Protein AF-A0A4R1MSB1-F1 (afdb_monomer)

Secondary structure (DSSP, 8-state):
--PPP-----S-SSHHHHHHHHHHHHHHHHHHHHHHHHHHHHHHHHHTTSSPPPPPEEEE-SSS--HHHHTTSSEEEE-TTSS--TTTT-SSSSEEEEEEESSEE-TTSTTGGGS-GGG--EEETTTTEEEP-TT-SSHHHHIIIIIIHHHHHHT--EEEEE-TTGGGGT--SHHHHHHHHHHHHHHHHHHHHH-TT-EEEEES-TTTHHHHGGG-SEEEEE-SSEEEEGGGTEEEEPPHHHHHHHHHHHHHHHHTS---EEEE--PPPPPS--PPPP-------------PPP----S--B--PPPS--------

Solvent-accessible surface area (backbone atoms only — not comparable to full-atom values): 18810 Å² total; per-residue (Å²): 134,86,86,86,82,82,89,83,92,88,88,72,75,76,69,60,67,61,52,55,63,56,48,59,61,49,55,59,52,52,53,53,52,52,50,54,52,51,54,53,52,52,54,55,57,52,58,67,70,70,56,79,77,62,79,41,43,36,44,45,62,49,58,68,74,60,60,78,75,54,50,80,28,50,30,32,37,28,42,69,87,24,79,69,60,55,61,88,52,68,51,89,60,27,39,54,20,32,52,43,59,71,20,37,47,46,79,85,45,93,58,44,90,75,54,64,71,87,40,45,84,40,70,41,77,63,72,65,23,31,30,39,49,39,65,48,83,58,49,34,57,48,46,37,61,66,53,48,44,55,42,46,68,61,48,40,51,30,36,37,39,30,45,56,59,46,49,63,81,73,33,86,46,71,72,48,39,53,44,33,45,56,19,52,52,48,32,55,51,42,41,39,72,78,37,71,83,47,38,29,33,31,36,54,33,72,88,47,35,90,81,46,51,92,63,47,61,29,39,32,39,82,41,58,58,24,24,69,41,60,80,74,73,40,73,41,74,44,55,67,69,59,33,55,50,51,50,53,51,50,47,45,38,42,73,74,69,65,37,45,75,42,67,49,50,41,66,81,77,84,74,95,74,75,75,78,76,81,82,80,74,88,86,83,88,88,86,82,84,88,82,86,80,79,87,79,72,82,72,48,57,48,64,84,44,81,71,93,66,92,69,92,76,81,89,130

Mean predicted aligned error: 14.07 Å

Nearest PDB structures (foldseek):
  5tcb-assembly1_A  TM=8.932E-01  e=1.715E-20  Pseudomonas aeruginosa PAO1
  5tsy-assembly1_A  TM=8.923E-01  e=2.791E-19  Pseudomonas aeruginosa PAO1
  6ojb-assembly1_A  TM=8.030E-01  e=4.578E-09  Aspergillus fumigatus Af293
  7p44-assembly1_A  TM=6.682E-01  e=3.211E-04  Nakaseomyces glabratus CBS 138
  2bhz-assembly1_A  TM=6.272E-01  e=2.246E-02  Deinococcus radiodurans R1 = ATCC 13939 = DSM 20539

Sequence (316 aa):
MKEEPALSEHDHDHNRRFTLRALLRRVSRFARMAALGALASVAHAQSAADAPAGPSVALYYGANPPVEELAAFDVVVVDPDAHFDPRAHAKAQPAWFAYVSVGEVNPHRAYYSAMPSAWLPGVNEAWASHVIDQTAAEWPAFFVDKVISPLWKKGYRGFFLDTLDSYHLIAKTDAARAAQEAGLVRVIRAIKKRYPKAKLIFNRGFEVLPQIHDLAYMVAFESLYRGWDAGKQRYTEVPQADRDWLLMQAATIRDQYKLPVLSIDYCPPPTTRAQPPPRRGSRKPASSPTSPTADSRPSAWARPGPAMSGRDTRIE

Foldseek 3Di:
DDDDDDDDDDDDDPVVPVVVVVVVVVVVVVVVVVVVVVVVVVVVVVVVVPPPADWFEAEEADQEDPCVVQQVTCEYEYALNHPDQVVVVVDNPNQYAYEDELQKAACPDPCNVVDDPVQFPAADVLQNITGGQLLDPCSLVCCCVVPVPVVVVSPHQEYEYPPLPVQVVPQPDPVSVVSNLVSVLSNLVSNCVVRVRRAYEYADNLVNCVPCLVSHQAYEYEAQAWHAPSNVRDIDGDDPVNNVVVVVSCCCCCPPSVHHYAHDHDDDDPDPPDDPPDDPDDDDDDDDDDDDDPPCDDRYDDDPDPRPDDDDDDDD

pLDDT: mean 78.44, std 27.34, range [20.12, 98.94]

Structure (mmCIF, N/CA/C/O backbone):
data_AF-A0A4R1MSB1-F1
#
_entry.id   AF-A0A4R1MSB1-F1
#
loop_
_atom_site.group_PDB
_atom_site.id
_atom_site.type_symbol
_atom_site.label_atom_id
_atom_site.label_alt_id
_atom_site.label_comp_id
_atom_site.label_asym_id
_atom_site.label_entity_id
_atom_site.label_seq_id
_atom_site.pdbx_PDB_ins_code
_atom_site.Cartn_x
_atom_site.Cartn_y
_atom_site.Cartn_z
_atom_site.occupancy
_atom_site.B_iso_or_equiv
_atom_site.auth_seq_id
_atom_site.auth_comp_id
_atom_site.auth_asym_id
_atom_site.auth_atom_id
_atom_site.pdbx_PDB_model_num
ATOM 1 N N . MET A 1 1 ? 38.542 91.001 10.054 1.00 37.19 1 MET A N 1
ATOM 2 C CA . MET A 1 1 ? 38.323 91.696 8.766 1.00 37.19 1 MET A CA 1
ATOM 3 C C . MET A 1 1 ? 37.269 90.901 8.011 1.00 37.19 1 MET A C 1
ATOM 5 O O . MET A 1 1 ? 37.572 89.767 7.695 1.00 37.19 1 MET A O 1
ATOM 9 N N . LYS A 1 2 ? 36.067 91.470 7.820 1.00 40.16 2 LYS A N 1
ATOM 10 C CA . LYS A 1 2 ? 34.897 90.920 7.093 1.00 40.16 2 LYS A CA 1
ATOM 11 C C . LYS A 1 2 ? 34.532 89.436 7.321 1.00 40.16 2 LYS A C 1
ATOM 13 O O . LYS A 1 2 ? 35.081 88.556 6.674 1.00 40.16 2 LYS A O 1
ATOM 18 N N . GLU A 1 3 ? 33.488 89.213 8.115 1.00 36.72 3 GLU A N 1
ATOM 19 C CA . GLU A 1 3 ? 32.493 88.169 7.824 1.00 36.72 3 GLU A CA 1
ATOM 20 C C . GLU A 1 3 ? 31.282 88.851 7.161 1.00 36.72 3 GLU A C 1
ATOM 22 O O . GLU A 1 3 ? 30.969 89.997 7.499 1.00 36.72 3 GLU A O 1
ATOM 27 N N . GLU A 1 4 ? 30.642 88.190 6.192 1.00 37.91 4 GLU A N 1
ATOM 28 C CA . GLU A 1 4 ? 29.433 88.681 5.505 1.00 37.91 4 GLU A CA 1
ATOM 29 C C . GLU A 1 4 ? 28.149 88.049 6.085 1.00 37.91 4 GLU A C 1
ATOM 31 O O . GLU A 1 4 ? 28.219 86.963 6.667 1.00 37.91 4 GLU A O 1
ATOM 36 N N . PRO A 1 5 ? 26.980 88.716 5.985 1.00 48.31 5 PRO A N 1
ATOM 37 C CA . PRO A 1 5 ? 25.847 88.424 6.859 1.00 48.31 5 PRO A CA 1
ATOM 38 C C . PRO A 1 5 ? 24.707 87.599 6.233 1.00 48.31 5 PRO A C 1
ATOM 40 O O . PRO A 1 5 ? 24.493 87.589 5.027 1.00 48.31 5 PRO A O 1
ATOM 43 N N . ALA A 1 6 ? 23.924 87.010 7.143 1.00 37.66 6 ALA A N 1
ATOM 44 C CA . ALA A 1 6 ? 22.462 86.855 7.159 1.00 37.66 6 ALA A CA 1
ATOM 45 C C . ALA A 1 6 ? 21.670 86.494 5.875 1.00 37.66 6 ALA A C 1
ATOM 47 O O . ALA A 1 6 ? 21.571 87.242 4.907 1.00 37.66 6 ALA A O 1
ATOM 48 N N . LEU A 1 7 ? 20.925 85.390 6.003 1.00 38.72 7 LEU A N 1
ATOM 49 C CA . LEU A 1 7 ? 19.778 84.995 5.177 1.00 38.72 7 LEU A CA 1
ATOM 50 C C . LEU A 1 7 ? 18.635 86.032 5.214 1.00 38.72 7 LEU A C 1
ATOM 52 O O . LEU A 1 7 ? 18.420 86.674 6.243 1.00 38.72 7 LEU A O 1
ATOM 56 N N . SER A 1 8 ? 17.811 86.079 4.160 1.00 36.59 8 SER A N 1
ATOM 57 C CA . SER A 1 8 ? 16.448 86.627 4.227 1.00 36.59 8 SER A CA 1
ATOM 58 C C . SER A 1 8 ? 15.396 85.543 3.955 1.00 36.59 8 SER A C 1
ATOM 60 O O . SER A 1 8 ? 15.407 84.857 2.933 1.00 36.59 8 SER A O 1
ATOM 62 N N . GLU A 1 9 ? 14.477 85.364 4.904 1.00 45.88 9 GLU A N 1
ATOM 63 C CA . GLU A 1 9 ? 13.330 84.460 4.783 1.00 45.88 9 GLU A CA 1
ATOM 64 C C . GLU A 1 9 ? 12.205 85.130 3.984 1.00 45.88 9 GLU A C 1
ATOM 66 O O . GLU A 1 9 ? 11.679 86.134 4.459 1.00 45.88 9 GLU A O 1
ATOM 71 N N . HIS A 1 10 ? 11.755 84.570 2.849 1.00 45.69 10 HIS A N 1
ATOM 72 C CA . HIS A 1 10 ? 10.424 84.895 2.293 1.00 45.69 10 HIS A CA 1
ATOM 73 C C . HIS A 1 10 ? 9.847 83.870 1.284 1.00 45.69 10 HIS A C 1
ATOM 75 O O . HIS A 1 10 ? 9.337 84.251 0.236 1.00 45.69 10 HIS A O 1
ATOM 81 N N . ASP A 1 11 ? 9.862 82.563 1.598 1.00 47.84 11 ASP A N 1
ATOM 82 C CA . ASP A 1 11 ? 9.056 81.570 0.844 1.00 47.84 11 ASP A CA 1
ATOM 83 C C . ASP A 1 11 ? 8.694 80.298 1.650 1.00 47.84 11 ASP A C 1
ATOM 85 O O . ASP A 1 11 ? 9.135 79.190 1.337 1.00 47.84 11 ASP A O 1
ATOM 89 N N . HIS A 1 12 ? 7.944 80.429 2.756 1.00 45.22 12 HIS A N 1
ATOM 90 C CA . HIS A 1 12 ? 7.660 79.282 3.648 1.00 45.22 12 HIS A CA 1
ATOM 91 C C . HIS A 1 12 ? 6.193 79.003 4.020 1.00 45.22 12 HIS A C 1
ATOM 93 O O . HIS A 1 12 ? 5.907 77.888 4.467 1.00 45.22 12 HIS A O 1
ATOM 99 N N . ASP A 1 13 ? 5.240 79.921 3.804 1.00 50.84 13 ASP A N 1
ATOM 100 C CA . ASP A 1 13 ? 3.855 79.708 4.282 1.00 50.84 13 ASP A CA 1
ATOM 101 C C . ASP A 1 13 ? 2.881 79.144 3.221 1.00 50.84 13 ASP A C 1
ATOM 103 O O . ASP A 1 13 ? 1.932 78.430 3.555 1.00 50.84 13 ASP A O 1
ATOM 107 N N . HIS A 1 14 ? 3.132 79.351 1.921 1.00 44.28 14 HIS A N 1
ATOM 108 C CA . HIS A 1 14 ? 2.243 78.822 0.871 1.00 44.28 14 HIS A CA 1
ATOM 109 C C . HIS A 1 14 ? 2.405 77.303 0.645 1.00 44.28 14 HIS A C 1
ATOM 111 O O . HIS A 1 14 ? 1.430 76.589 0.391 1.00 44.28 14 HIS A O 1
ATOM 117 N N . ASN A 1 15 ? 3.623 76.774 0.807 1.00 42.62 15 ASN A N 1
ATOM 118 C CA . ASN A 1 15 ? 3.961 75.386 0.458 1.00 42.62 15 ASN A CA 1
ATOM 119 C C . ASN A 1 15 ? 3.476 74.341 1.500 1.00 42.62 15 ASN A C 1
ATOM 121 O O . ASN A 1 15 ? 3.312 73.152 1.207 1.00 42.62 15 ASN A O 1
ATOM 125 N N . ARG A 1 16 ? 3.164 74.772 2.733 1.00 46.25 16 ARG A N 1
ATOM 126 C CA . ARG A 1 16 ? 2.710 73.886 3.828 1.00 46.25 16 ARG A CA 1
ATOM 127 C C . ARG A 1 16 ? 1.247 73.435 3.717 1.00 46.25 16 ARG A C 1
ATOM 129 O O . ARG A 1 16 ? 0.890 72.380 4.236 1.00 46.25 16 ARG A O 1
ATOM 136 N N . ARG A 1 17 ? 0.377 74.198 3.041 1.00 46.81 17 ARG A N 1
ATOM 137 C CA . ARG A 1 17 ? -1.074 73.899 2.993 1.00 46.81 17 ARG A CA 1
ATOM 138 C C . ARG A 1 17 ? -1.463 72.905 1.891 1.00 46.81 17 ARG A C 1
ATOM 140 O O . ARG A 1 17 ? -2.407 72.134 2.073 1.00 46.81 17 ARG A O 1
ATOM 147 N N . PHE A 1 18 ? -0.725 72.869 0.780 1.00 41.59 18 PHE A N 1
ATOM 148 C CA . PHE A 1 18 ? -0.954 71.904 -0.307 1.00 41.59 18 PHE A CA 1
ATOM 149 C C . PHE A 1 18 ? -0.450 70.490 0.027 1.00 41.59 18 PHE A C 1
ATOM 151 O O . PHE A 1 18 ? -1.088 69.496 -0.331 1.00 41.59 18 PHE A O 1
ATOM 158 N N . THR A 1 19 ? 0.655 70.389 0.766 1.00 54.56 19 THR A N 1
ATOM 159 C CA . THR A 1 19 ? 1.328 69.121 1.085 1.00 54.56 19 THR A CA 1
ATOM 160 C C . THR A 1 19 ? 0.512 68.218 2.024 1.00 54.56 19 THR A C 1
ATOM 162 O O . THR A 1 19 ? 0.388 67.022 1.748 1.00 54.56 19 THR A O 1
ATOM 165 N N . LEU A 1 20 ? -0.156 68.757 3.058 1.00 46.66 20 LEU A N 1
ATOM 166 C CA . LEU A 1 20 ? -0.979 67.940 3.973 1.00 46.66 20 LEU A CA 1
ATOM 167 C C . LEU A 1 20 ? -2.177 67.250 3.289 1.00 46.66 20 LEU A C 1
ATOM 169 O O . LEU A 1 20 ? -2.451 66.076 3.553 1.00 46.66 20 LEU A O 1
ATOM 173 N N . ARG A 1 21 ? -2.900 67.943 2.394 1.00 47.53 21 ARG A N 1
ATOM 174 C CA . ARG A 1 21 ? -4.099 67.380 1.732 1.00 47.53 21 ARG A CA 1
ATOM 175 C C . ARG A 1 21 ? -3.757 66.259 0.743 1.00 47.53 21 ARG A C 1
ATOM 177 O O . ARG A 1 21 ? -4.545 65.322 0.593 1.00 47.53 21 ARG A O 1
ATOM 184 N N . ALA A 1 22 ? -2.590 66.322 0.101 1.00 48.34 22 ALA A N 1
ATOM 185 C CA . ALA A 1 22 ? -2.088 65.251 -0.761 1.00 48.34 22 ALA A CA 1
ATOM 186 C C . ALA A 1 22 ? -1.634 64.022 0.051 1.00 48.34 22 ALA A C 1
ATOM 188 O O . ALA A 1 22 ? -1.928 62.887 -0.333 1.00 48.34 22 ALA A O 1
ATOM 189 N N . LEU A 1 23 ? -0.986 64.244 1.201 1.00 47.50 23 LEU A N 1
ATOM 190 C CA . LEU A 1 23 ? -0.503 63.184 2.089 1.00 47.50 23 LEU A CA 1
ATOM 191 C C . LEU A 1 23 ? -1.666 62.362 2.681 1.00 47.50 23 LEU A C 1
ATOM 193 O O . LEU A 1 23 ? -1.693 61.137 2.548 1.00 47.50 23 LEU A O 1
ATOM 197 N N . LEU A 1 24 ? -2.692 63.031 3.220 1.00 46.41 24 LEU A N 1
ATOM 198 C CA . LEU A 1 24 ? -3.882 62.388 3.805 1.00 46.41 24 LEU A CA 1
ATOM 199 C C . LEU A 1 24 ? -4.671 61.523 2.798 1.00 46.41 24 LEU A C 1
ATOM 201 O O . LEU A 1 24 ? -5.220 60.477 3.160 1.00 46.41 24 LEU A O 1
ATOM 205 N N . ARG A 1 25 ? -4.692 61.904 1.512 1.00 46.59 25 ARG A N 1
ATOM 206 C CA . ARG A 1 25 ? -5.3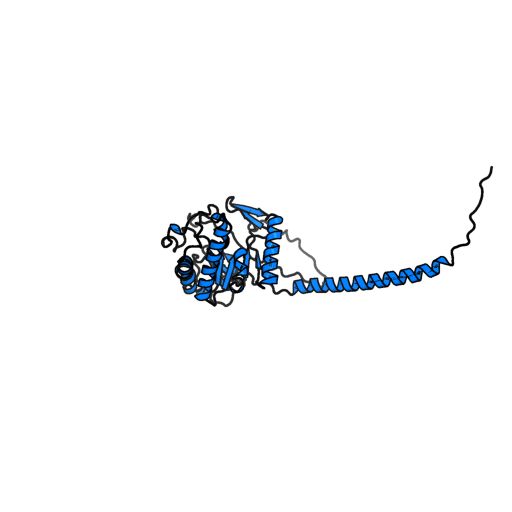24 61.119 0.430 1.00 46.59 25 ARG A CA 1
ATOM 207 C C . ARG A 1 25 ? -4.504 59.905 -0.034 1.00 46.59 25 ARG A C 1
ATOM 209 O O . ARG A 1 25 ? -5.075 59.006 -0.650 1.00 46.59 25 ARG A O 1
ATOM 216 N N . ARG A 1 26 ? -3.196 59.847 0.251 1.00 45.56 26 ARG A N 1
ATOM 217 C CA . ARG A 1 26 ? -2.355 58.663 -0.018 1.00 45.56 26 ARG A CA 1
ATOM 218 C C . ARG A 1 26 ? -2.406 57.655 1.134 1.00 45.56 26 ARG A C 1
ATOM 220 O O . ARG A 1 26 ? -2.622 56.473 0.876 1.00 45.56 26 ARG A O 1
ATOM 227 N N . VAL A 1 27 ? -2.332 58.120 2.385 1.00 50.12 27 VAL A N 1
ATOM 228 C CA . VAL A 1 27 ? -2.437 57.265 3.589 1.00 50.12 27 VAL A CA 1
ATOM 229 C C . VAL A 1 27 ? -3.762 56.485 3.616 1.00 50.12 27 VAL A C 1
ATOM 231 O O . VAL A 1 27 ? -3.777 55.282 3.864 1.00 50.12 27 VAL A O 1
ATOM 234 N N . SER A 1 28 ? -4.875 57.133 3.256 1.00 45.81 28 SER A N 1
ATOM 235 C CA . SER A 1 28 ? -6.212 56.512 3.232 1.00 45.81 28 SER A CA 1
ATOM 236 C C . SER A 1 28 ? -6.414 55.437 2.149 1.00 45.81 28 SER A C 1
ATOM 238 O O . SER A 1 28 ? -7.272 54.568 2.314 1.00 45.81 28 SER A O 1
ATOM 240 N N . ARG A 1 29 ? -5.626 55.438 1.062 1.00 43.69 29 ARG A N 1
ATOM 241 C CA . ARG A 1 29 ? -5.665 54.373 0.038 1.00 43.69 29 ARG A CA 1
ATOM 242 C C . ARG A 1 29 ? -4.838 53.154 0.454 1.00 43.69 29 ARG A C 1
ATOM 244 O O . ARG A 1 29 ? -5.325 52.034 0.322 1.00 43.69 29 ARG A O 1
ATOM 251 N N . PHE A 1 30 ? -3.657 53.369 1.037 1.00 46.31 30 PHE A N 1
ATOM 252 C CA . PHE A 1 30 ? -2.848 52.282 1.603 1.00 46.31 30 PHE A CA 1
ATOM 253 C C . PHE A 1 30 ? -3.549 51.587 2.778 1.00 46.31 30 PHE A C 1
ATOM 255 O O . PHE A 1 30 ? -3.575 50.361 2.816 1.00 46.31 30 PHE A O 1
ATOM 262 N N . ALA A 1 31 ? -4.208 52.336 3.670 1.00 45.72 31 ALA A N 1
ATOM 263 C CA . ALA A 1 31 ? -4.974 51.756 4.776 1.00 45.72 31 ALA A CA 1
ATOM 264 C C . ALA A 1 31 ? -6.110 50.824 4.303 1.00 45.72 31 ALA A C 1
ATOM 266 O O . ALA A 1 31 ? -6.330 49.771 4.898 1.00 45.72 31 ALA A O 1
ATOM 267 N N . ARG A 1 32 ? -6.805 51.159 3.201 1.00 43.25 32 ARG A N 1
ATOM 268 C CA . ARG A 1 32 ? -7.851 50.291 2.627 1.00 43.25 32 ARG A CA 1
ATOM 269 C C . ARG A 1 32 ? -7.288 49.047 1.930 1.00 43.25 32 ARG A C 1
ATOM 271 O O . ARG A 1 32 ? -7.871 47.980 2.085 1.00 43.25 32 ARG A O 1
ATOM 278 N N . MET A 1 33 ? -6.157 49.145 1.225 1.00 46.56 33 MET A N 1
ATOM 279 C CA . MET A 1 33 ? -5.492 47.963 0.648 1.00 46.56 33 MET A CA 1
ATOM 280 C C . MET A 1 33 ? -4.928 47.027 1.727 1.00 46.56 33 MET A C 1
ATOM 282 O O . MET A 1 33 ? -5.115 45.817 1.633 1.00 46.56 33 MET A O 1
ATOM 286 N N . ALA A 1 34 ? -4.314 47.574 2.781 1.00 48.53 34 ALA A N 1
ATOM 287 C CA . ALA A 1 34 ? -3.821 46.789 3.911 1.00 48.53 34 ALA A CA 1
ATOM 288 C C . ALA A 1 34 ? -4.961 46.080 4.666 1.00 48.53 34 ALA A C 1
ATOM 290 O O . ALA A 1 34 ? -4.813 44.917 5.030 1.00 48.53 34 ALA A O 1
ATOM 291 N N . ALA A 1 35 ? -6.116 46.733 4.841 1.00 46.50 35 ALA A N 1
ATOM 292 C CA . ALA A 1 35 ? -7.289 46.117 5.464 1.00 46.50 35 ALA A CA 1
ATOM 293 C C . ALA A 1 35 ? -7.869 44.954 4.632 1.00 46.50 35 ALA A C 1
ATOM 295 O O . ALA A 1 35 ? -8.180 43.907 5.194 1.00 46.50 35 ALA A O 1
ATOM 296 N N . LEU A 1 36 ? -7.968 45.096 3.303 1.00 47.00 36 LEU A N 1
ATOM 297 C CA . LEU A 1 36 ? -8.400 44.001 2.420 1.00 47.00 36 LEU A CA 1
ATOM 298 C C . LEU A 1 36 ? -7.392 42.840 2.389 1.00 47.00 36 LEU A C 1
ATOM 300 O O . LEU A 1 36 ? -7.806 41.684 2.434 1.00 47.00 36 LEU A O 1
ATOM 304 N N . GLY A 1 37 ? -6.087 43.130 2.380 1.00 44.09 37 GLY A N 1
ATOM 305 C CA . GLY A 1 37 ? -5.041 42.106 2.476 1.00 44.09 37 GLY A CA 1
ATOM 306 C C . GLY A 1 37 ? -5.060 41.360 3.815 1.00 44.09 37 GLY A C 1
ATOM 307 O O . GLY A 1 37 ? -5.009 40.135 3.835 1.00 44.09 37 GLY A O 1
ATOM 308 N N . ALA A 1 38 ? -5.212 42.075 4.934 1.00 48.84 38 ALA A N 1
ATOM 309 C CA . ALA A 1 38 ? -5.302 41.469 6.262 1.00 48.84 38 ALA A CA 1
ATOM 310 C C . ALA A 1 38 ? -6.544 40.572 6.410 1.00 48.84 38 ALA A C 1
ATOM 312 O O . ALA A 1 38 ? -6.433 39.459 6.919 1.00 48.84 38 ALA A O 1
ATOM 313 N N . LEU A 1 39 ? -7.707 41.011 5.916 1.00 46.16 39 LEU A N 1
ATOM 314 C CA . LEU A 1 39 ? -8.933 40.205 5.933 1.00 46.16 39 LEU A CA 1
ATOM 315 C C . LEU A 1 39 ? -8.815 38.949 5.051 1.00 46.16 39 LEU A C 1
ATOM 317 O O . LEU A 1 39 ? -9.256 37.877 5.463 1.00 46.16 39 LEU A O 1
ATOM 321 N N . ALA A 1 40 ? -8.164 39.045 3.887 1.00 48.34 40 ALA A N 1
ATOM 322 C CA . ALA A 1 40 ? -7.889 37.886 3.039 1.00 48.34 40 ALA A CA 1
ATOM 323 C C . ALA A 1 40 ? -6.931 36.880 3.709 1.00 48.34 40 ALA A C 1
ATOM 325 O O . ALA A 1 40 ? -7.175 35.674 3.643 1.00 48.34 40 ALA A O 1
ATOM 326 N N . SER A 1 41 ? -5.882 37.354 4.391 1.00 49.09 41 SER A N 1
ATOM 327 C CA . SER A 1 41 ? -4.928 36.494 5.108 1.00 49.09 41 SER A CA 1
ATOM 328 C C . SER A 1 41 ? -5.553 35.774 6.306 1.00 49.09 41 SER A C 1
ATOM 330 O O . SER A 1 41 ? -5.278 34.594 6.515 1.00 49.09 41 SER A O 1
ATOM 332 N N . VAL A 1 42 ? -6.423 36.443 7.072 1.00 49.38 42 VAL A N 1
ATOM 333 C CA . VAL A 1 42 ? -7.127 35.816 8.208 1.00 49.38 42 VAL A CA 1
ATOM 334 C C . VAL A 1 42 ? -8.117 34.749 7.721 1.00 49.38 42 VAL A C 1
ATOM 336 O O . VAL A 1 42 ? -8.149 33.655 8.281 1.00 49.38 42 VAL A O 1
ATOM 339 N N . ALA A 1 43 ? -8.836 35.001 6.620 1.00 45.06 43 ALA A N 1
ATOM 340 C CA . ALA A 1 43 ? -9.742 34.017 6.020 1.00 45.06 43 ALA A CA 1
ATOM 341 C C . ALA A 1 43 ? -9.017 32.745 5.523 1.00 45.06 43 ALA A C 1
ATOM 343 O O . ALA A 1 43 ? -9.517 31.637 5.717 1.00 45.06 43 ALA A O 1
ATOM 344 N N . HIS A 1 44 ? -7.820 32.877 4.937 1.00 40.94 44 HIS A N 1
ATOM 345 C CA . HIS A 1 44 ? -7.011 31.715 4.539 1.00 40.94 44 HIS A CA 1
ATOM 346 C C . HIS A 1 44 ? -6.448 30.953 5.749 1.00 40.94 44 HIS A C 1
ATOM 348 O O . HIS A 1 44 ? -6.413 29.724 5.729 1.00 40.94 44 HIS A O 1
ATOM 354 N N . ALA A 1 45 ? -6.050 31.657 6.815 1.00 44.75 45 ALA A N 1
ATOM 355 C CA . ALA A 1 45 ? -5.535 31.032 8.032 1.00 44.75 45 ALA A CA 1
ATOM 356 C C . ALA A 1 45 ? -6.606 30.225 8.791 1.00 44.75 45 ALA A C 1
ATOM 358 O O . ALA A 1 45 ? -6.304 29.148 9.298 1.00 44.75 45 ALA A O 1
ATOM 359 N N . GLN A 1 46 ? -7.856 30.701 8.839 1.00 36.94 46 GLN A N 1
ATOM 360 C CA . GLN A 1 46 ? -8.961 29.955 9.458 1.00 36.94 46 GLN A CA 1
ATOM 361 C C . GLN A 1 46 ? -9.412 28.752 8.615 1.00 36.94 46 GLN A C 1
ATOM 363 O O . GLN A 1 46 ? -9.632 27.681 9.173 1.00 36.94 46 GLN A O 1
ATOM 368 N N . SER A 1 47 ? -9.433 28.865 7.282 1.00 40.12 47 SER A N 1
ATOM 369 C CA . SER A 1 47 ? -9.778 27.740 6.392 1.00 40.12 47 SER A CA 1
ATOM 370 C C . SER A 1 47 ? -8.821 26.537 6.515 1.00 40.12 47 SER A C 1
ATOM 372 O O . SER A 1 47 ? -9.219 25.395 6.303 1.00 40.12 47 SER A O 1
ATOM 374 N N . ALA A 1 48 ? -7.563 26.766 6.911 1.00 47.44 48 ALA A N 1
ATOM 375 C CA . ALA A 1 48 ? -6.592 25.695 7.151 1.00 47.44 48 ALA A CA 1
ATOM 376 C C . ALA A 1 48 ? -6.828 24.917 8.465 1.00 47.44 48 ALA A C 1
ATOM 378 O O . ALA A 1 48 ? -6.347 23.792 8.590 1.00 47.44 48 ALA A O 1
ATOM 379 N N . ALA A 1 49 ? -7.552 25.495 9.432 1.00 46.06 49 ALA A N 1
ATOM 380 C CA . ALA A 1 49 ? -7.847 24.868 10.723 1.00 46.06 49 ALA A CA 1
ATOM 381 C C . ALA A 1 49 ? -9.127 24.007 10.707 1.00 46.06 49 ALA A C 1
ATOM 383 O O . ALA A 1 49 ? -9.241 23.086 11.511 1.00 46.06 49 ALA A O 1
ATOM 384 N N . ASP A 1 50 ? -10.053 24.281 9.780 1.00 46.09 50 ASP A N 1
ATOM 385 C CA . ASP A 1 50 ? -11.333 23.566 9.625 1.00 46.09 50 ASP A CA 1
ATOM 386 C C . ASP A 1 50 ? -11.277 22.396 8.620 1.00 46.09 50 ASP A C 1
ATOM 388 O O . ASP A 1 50 ? -12.286 21.730 8.372 1.00 46.09 50 ASP A O 1
ATOM 392 N N . ALA A 1 51 ? -10.109 22.103 8.037 1.00 51.97 51 ALA A N 1
ATOM 393 C CA . ALA A 1 51 ? -9.923 20.881 7.260 1.00 51.97 51 ALA A CA 1
ATOM 394 C C . ALA A 1 51 ? -10.113 19.661 8.186 1.00 51.97 51 ALA A C 1
ATOM 396 O O . ALA A 1 51 ? -9.369 19.540 9.163 1.00 51.97 51 ALA A O 1
ATOM 397 N N . PRO A 1 52 ? -11.064 18.740 7.915 1.00 53.66 52 PRO A N 1
ATOM 398 C CA . PRO A 1 52 ? -11.278 17.586 8.778 1.00 53.66 52 PRO A CA 1
ATOM 399 C C . PRO A 1 52 ? -9.991 16.774 8.895 1.00 53.66 52 PRO A C 1
ATOM 401 O O . PRO A 1 52 ? -9.473 16.279 7.890 1.00 53.66 52 PRO A O 1
ATOM 404 N N . ALA A 1 53 ? -9.475 16.637 10.118 1.00 71.31 53 ALA A N 1
ATOM 405 C CA . ALA A 1 53 ? -8.332 15.777 10.373 1.00 71.31 53 ALA A CA 1
ATOM 406 C C . ALA A 1 53 ? -8.660 14.358 9.882 1.00 71.31 53 ALA A C 1
ATOM 408 O O . ALA A 1 53 ? -9.727 13.814 10.184 1.00 71.31 53 ALA A O 1
ATOM 409 N N . GLY A 1 54 ? -7.754 13.777 9.092 1.00 82.00 54 GLY A N 1
ATOM 410 C CA . GLY A 1 54 ? -7.882 12.396 8.634 1.00 82.00 54 GLY A CA 1
ATOM 411 C C . GLY A 1 54 ? -7.921 11.411 9.812 1.00 82.00 54 GLY A C 1
ATOM 412 O O . GLY A 1 54 ? -7.565 11.780 10.934 1.00 82.00 54 GLY A O 1
ATOM 413 N N . PRO A 1 55 ? -8.335 10.152 9.577 1.00 92.38 55 PRO A N 1
ATOM 414 C CA . PRO A 1 55 ? -8.352 9.140 10.629 1.00 92.38 55 PRO A CA 1
ATOM 415 C C . PRO A 1 55 ? -6.961 8.996 11.255 1.00 92.38 55 PRO A C 1
ATOM 417 O O . PRO A 1 55 ? -5.955 8.975 10.547 1.00 92.38 55 PRO A O 1
ATOM 420 N N . SER A 1 56 ? -6.905 8.857 12.576 1.00 95.00 56 SER A N 1
ATOM 421 C CA . SER A 1 56 ? -5.673 8.504 13.277 1.00 95.00 56 SER A CA 1
ATOM 422 C C . SER A 1 56 ? -5.305 7.044 12.988 1.00 95.00 56 SER A C 1
ATOM 424 O O . SER A 1 56 ? -6.161 6.156 13.016 1.00 95.00 56 SER A O 1
ATOM 426 N N . VAL A 1 57 ? -4.032 6.783 12.678 1.00 97.06 57 VAL A N 1
ATOM 427 C CA . VAL A 1 57 ? -3.567 5.469 12.203 1.00 97.06 57 VAL A CA 1
ATOM 428 C C . VAL A 1 57 ? -2.379 4.992 13.028 1.00 97.06 57 VAL A C 1
ATOM 430 O O . VAL A 1 57 ? -1.466 5.774 13.267 1.00 97.06 57 VAL A O 1
ATOM 433 N N . ALA A 1 58 ? -2.355 3.719 13.419 1.00 97.19 58 ALA A N 1
ATOM 434 C CA . ALA A 1 58 ? -1.175 3.058 13.983 1.00 97.19 58 ALA A CA 1
ATOM 435 C C . ALA A 1 58 ? -0.733 1.864 13.125 1.00 97.19 58 ALA A C 1
ATOM 437 O O . ALA A 1 58 ? -1.566 1.187 12.518 1.00 97.19 58 ALA A O 1
ATOM 438 N N . LEU A 1 59 ? 0.576 1.600 13.089 1.00 98.06 59 LEU A N 1
ATOM 439 C CA . LEU A 1 59 ? 1.175 0.462 12.389 1.00 98.06 59 LEU A CA 1
ATOM 440 C C . LEU A 1 59 ? 1.900 -0.424 13.410 1.00 98.06 59 LEU A C 1
ATOM 442 O O . LEU A 1 59 ? 2.793 0.042 14.121 1.00 98.06 59 LEU A O 1
ATOM 446 N N . TYR A 1 60 ? 1.534 -1.706 13.483 1.00 96.81 60 TYR A N 1
ATOM 447 C CA . TYR A 1 60 ? 2.147 -2.666 14.402 1.00 96.81 60 TYR A CA 1
ATOM 448 C C . TYR A 1 60 ? 2.407 -4.014 13.717 1.00 96.81 60 TYR A C 1
ATOM 450 O O . TYR A 1 60 ? 1.506 -4.831 13.547 1.00 96.81 60 TYR A O 1
ATOM 458 N N . TYR A 1 61 ? 3.667 -4.276 13.363 1.00 95.88 61 TYR A N 1
ATOM 459 C CA . TYR A 1 61 ? 4.087 -5.514 12.683 1.00 95.88 61 TYR A CA 1
ATOM 460 C C . TYR A 1 61 ? 4.788 -6.520 13.618 1.00 95.88 61 TYR A C 1
ATOM 462 O O . TYR A 1 61 ? 5.495 -7.415 13.166 1.00 95.88 61 TYR A O 1
ATOM 470 N N . GLY A 1 62 ? 4.616 -6.376 14.936 1.00 94.38 62 GLY A N 1
ATOM 471 C CA . GLY A 1 62 ? 5.066 -7.369 15.916 1.00 94.38 62 GLY A CA 1
ATOM 472 C C . GLY A 1 62 ? 4.089 -8.544 16.052 1.00 94.38 62 GLY A C 1
ATOM 473 O O . GLY A 1 62 ? 2.912 -8.433 15.715 1.00 94.38 62 GLY A O 1
ATOM 474 N N . ALA A 1 63 ? 4.557 -9.660 16.616 1.00 94.94 63 ALA A N 1
ATOM 475 C CA . ALA A 1 63 ? 3.757 -10.881 16.749 1.00 94.94 63 ALA A CA 1
ATOM 476 C C . ALA A 1 63 ? 2.549 -10.761 17.704 1.00 94.94 63 ALA A C 1
ATOM 478 O O . ALA A 1 63 ? 1.582 -11.498 17.536 1.00 94.94 63 ALA A O 1
ATOM 479 N N . ASN A 1 64 ? 2.582 -9.845 18.683 1.00 95.81 64 ASN A N 1
ATOM 480 C CA . ASN A 1 64 ? 1.559 -9.705 19.730 1.00 95.81 64 ASN A CA 1
ATOM 481 C C . ASN A 1 64 ? 1.048 -8.249 19.827 1.00 95.81 64 ASN A C 1
ATOM 483 O O . ASN A 1 64 ? 1.589 -7.476 20.619 1.00 95.81 64 ASN A O 1
ATOM 487 N N . PRO A 1 65 ? 0.044 -7.840 19.026 1.00 95.62 65 PRO A N 1
ATOM 488 C CA . PRO A 1 65 ? -0.488 -6.475 19.048 1.00 95.62 65 PRO A CA 1
ATOM 489 C C . PRO A 1 65 ? -1.062 -6.080 20.425 1.00 95.62 65 PRO A C 1
ATOM 491 O O . PRO A 1 65 ? -1.974 -6.757 20.905 1.00 95.62 65 PRO A O 1
ATOM 494 N N . PRO A 1 66 ? -0.593 -4.986 21.064 1.00 95.19 66 PRO A N 1
ATOM 495 C CA . PRO A 1 66 ? -1.131 -4.510 22.339 1.00 95.19 66 PRO A CA 1
ATOM 496 C C . PRO A 1 66 ? -2.494 -3.838 22.123 1.00 95.19 66 PRO A C 1
ATOM 498 O O . PRO A 1 66 ? -2.599 -2.630 21.920 1.00 95.19 66 PRO A O 1
ATOM 501 N N . VAL A 1 67 ? -3.555 -4.647 22.120 1.00 93.75 67 VAL A N 1
ATOM 502 C CA . VAL A 1 67 ? -4.908 -4.240 21.701 1.00 93.75 67 VAL A CA 1
ATOM 503 C C . VAL A 1 67 ? -5.442 -3.025 22.464 1.00 93.75 67 VAL A C 1
ATOM 505 O O . VAL A 1 67 ? -6.074 -2.167 21.855 1.00 93.75 67 VAL A O 1
ATOM 508 N N . GLU A 1 68 ? -5.194 -2.934 23.772 1.00 91.81 68 GLU A N 1
ATOM 509 C CA . GLU A 1 68 ? -5.684 -1.826 24.605 1.00 91.81 68 GLU A CA 1
ATOM 510 C C . GLU A 1 68 ? -4.998 -0.494 24.271 1.00 91.81 68 GLU A C 1
ATOM 512 O O . GLU A 1 68 ? -5.672 0.527 24.162 1.00 91.81 68 GLU A O 1
ATOM 517 N N . GLU A 1 69 ? -3.683 -0.504 24.023 1.00 93.06 69 GLU A N 1
ATOM 518 C CA . GLU A 1 69 ? -2.925 0.678 23.584 1.00 93.06 69 GLU A CA 1
ATOM 519 C C . GLU A 1 69 ? -3.345 1.114 22.171 1.00 93.06 69 GLU A C 1
ATOM 521 O O . GLU A 1 69 ? -3.528 2.299 21.889 1.00 93.06 69 GLU A O 1
ATOM 526 N N . LEU A 1 70 ? -3.544 0.139 21.279 1.00 94.62 70 LEU A N 1
ATOM 527 C CA . LEU A 1 70 ? -3.946 0.360 19.889 1.00 94.62 70 LEU A CA 1
ATOM 528 C C . LEU A 1 70 ? -5.414 0.803 19.749 1.00 94.62 70 LEU A C 1
ATOM 530 O O . LEU A 1 70 ? -5.795 1.330 18.705 1.00 94.62 70 LEU A O 1
ATOM 534 N N . ALA A 1 71 ? -6.235 0.657 20.794 1.00 91.94 71 ALA A N 1
ATOM 535 C CA . ALA A 1 71 ? -7.639 1.066 20.778 1.00 91.94 71 ALA A CA 1
ATOM 536 C C . ALA A 1 71 ? -7.860 2.592 20.754 1.00 91.94 71 ALA A C 1
ATOM 538 O O . ALA A 1 71 ? -8.991 3.035 20.567 1.00 91.94 71 ALA A O 1
ATOM 539 N N . ALA A 1 72 ? -6.802 3.392 20.927 1.00 92.19 72 ALA A N 1
ATOM 540 C CA . ALA A 1 72 ? -6.849 4.854 20.869 1.00 92.19 72 ALA A CA 1
ATOM 541 C C . ALA A 1 72 ? -6.872 5.440 19.438 1.00 92.19 72 ALA A C 1
ATOM 543 O O . ALA A 1 72 ? -7.023 6.654 19.291 1.00 92.19 72 ALA A O 1
ATOM 544 N N . PHE A 1 73 ? -6.705 4.608 18.402 1.00 95.44 73 PHE A N 1
ATOM 545 C CA . PHE A 1 73 ? -6.632 5.023 16.996 1.00 95.44 73 PHE A CA 1
ATOM 546 C C . PHE A 1 73 ? -7.928 4.702 16.227 1.00 95.44 73 PHE A C 1
ATOM 548 O O . PHE A 1 73 ? -8.680 3.799 16.589 1.00 95.44 73 PHE A O 1
ATOM 555 N N . ASP A 1 74 ? -8.184 5.400 15.119 1.00 95.69 74 ASP A N 1
ATOM 556 C CA . A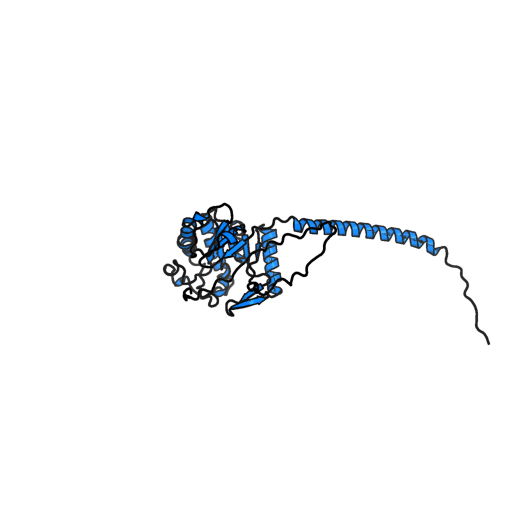SP A 1 74 ? -9.319 5.104 14.231 1.00 95.69 74 ASP A CA 1
ATOM 557 C C . ASP A 1 74 ? -9.053 3.876 13.351 1.00 95.69 74 ASP A C 1
ATOM 559 O O . ASP A 1 74 ? -9.969 3.112 13.030 1.00 95.69 74 ASP A O 1
ATOM 563 N N . VAL A 1 75 ? -7.794 3.687 12.950 1.00 96.94 75 VAL A N 1
ATOM 564 C CA . VAL A 1 75 ? -7.319 2.601 12.089 1.00 96.94 75 VAL A CA 1
ATOM 565 C C . VAL A 1 75 ? -6.049 1.998 12.676 1.00 96.94 75 VAL A C 1
ATOM 567 O O . VAL A 1 75 ? -5.137 2.716 13.080 1.00 96.94 75 VAL A O 1
ATOM 570 N N . VAL A 1 76 ? -5.950 0.671 12.666 1.00 97.94 76 VAL A N 1
ATOM 571 C CA . VAL A 1 76 ? -4.723 -0.030 13.059 1.00 97.94 76 VAL A CA 1
ATOM 572 C C . VAL A 1 76 ? -4.364 -1.054 11.994 1.00 97.94 76 VAL A C 1
ATOM 574 O O . VAL A 1 76 ? -5.160 -1.945 11.694 1.00 97.94 76 VAL A O 1
ATOM 577 N N . VAL A 1 77 ? -3.166 -0.927 11.426 1.00 98.56 77 VAL A N 1
ATOM 578 C CA . VAL A 1 77 ? -2.595 -1.890 10.480 1.00 98.56 77 VAL A CA 1
ATOM 579 C C . VAL A 1 77 ? -1.729 -2.880 11.252 1.00 98.56 77 VAL A C 1
ATOM 581 O O . VAL A 1 77 ? -0.804 -2.473 11.957 1.00 98.56 77 VAL A O 1
ATOM 584 N N . VAL A 1 78 ? -2.012 -4.173 11.106 1.00 98.38 78 VAL A N 1
ATOM 585 C CA . VAL A 1 78 ? -1.225 -5.258 11.710 1.00 98.38 78 VAL A CA 1
ATOM 586 C C . VAL A 1 78 ? -0.671 -6.208 10.655 1.00 98.38 78 VAL A C 1
ATOM 588 O O . VAL A 1 78 ? -1.241 -6.339 9.567 1.00 98.38 78 VAL A O 1
ATOM 591 N N . ASP A 1 79 ? 0.415 -6.908 10.983 1.00 97.44 79 ASP A N 1
ATOM 592 C CA . ASP A 1 79 ? 0.839 -8.045 10.167 1.00 97.44 79 ASP A CA 1
ATOM 593 C C . ASP A 1 79 ? -0.222 -9.166 10.262 1.00 97.44 79 ASP A C 1
ATOM 595 O O . ASP A 1 79 ? -0.635 -9.529 11.370 1.00 97.44 79 ASP A O 1
ATOM 599 N N . PRO A 1 80 ? -0.711 -9.717 9.136 1.00 96.31 80 PRO A N 1
ATOM 600 C CA . PRO A 1 80 ? -1.735 -10.758 9.143 1.00 96.31 80 PRO A CA 1
ATOM 601 C C . PRO A 1 80 ? -1.333 -12.049 9.871 1.00 96.31 80 PRO A C 1
ATOM 603 O O . PRO A 1 80 ? -2.234 -12.752 10.351 1.00 96.31 80 PRO A O 1
ATOM 606 N N . ASP A 1 81 ? -0.032 -12.342 9.957 1.00 95.75 81 ASP A N 1
ATOM 607 C CA . ASP A 1 81 ? 0.534 -13.552 10.562 1.00 95.75 81 ASP A CA 1
ATOM 608 C C . ASP A 1 81 ? 0.769 -13.402 12.083 1.00 95.75 81 ASP A C 1
ATOM 610 O O . ASP A 1 81 ? 1.119 -14.369 12.758 1.00 95.75 81 ASP A O 1
ATOM 614 N N . ALA A 1 82 ? 0.498 -12.219 12.653 1.00 96.12 82 ALA A N 1
ATOM 615 C CA . ALA A 1 82 ? 0.498 -11.996 14.098 1.00 96.12 82 ALA A CA 1
ATOM 616 C C . ALA A 1 82 ? -0.548 -12.860 14.839 1.00 96.12 82 ALA A C 1
ATOM 618 O O . ALA A 1 82 ? -1.585 -13.258 14.283 1.00 96.12 82 ALA A O 1
ATOM 619 N N . HIS A 1 83 ? -0.311 -13.083 16.137 1.00 95.25 83 HIS A N 1
ATOM 620 C CA . HIS A 1 83 ? -1.177 -13.806 17.077 1.00 95.25 83 HIS A CA 1
ATOM 621 C C . HIS A 1 83 ? -2.410 -12.974 17.474 1.00 95.25 83 HIS A C 1
ATOM 623 O O . HIS A 1 83 ? -2.656 -12.669 18.638 1.00 95.25 83 HIS A O 1
ATOM 629 N N . PHE A 1 84 ? -3.184 -12.576 16.468 1.00 94.88 84 PHE A N 1
ATOM 630 C CA . PHE A 1 84 ? -4.298 -11.647 16.576 1.00 94.88 84 PHE A CA 1
ATOM 631 C C . PHE A 1 84 ? -5.486 -12.110 15.722 1.00 94.88 84 PHE A C 1
ATOM 633 O O . PHE A 1 84 ? -5.316 -12.491 14.557 1.00 94.88 84 PHE A O 1
ATOM 640 N N . ASP A 1 85 ? -6.693 -12.047 16.291 1.00 93.88 85 ASP A N 1
ATOM 641 C CA . ASP A 1 85 ? -7.958 -12.269 15.585 1.00 93.88 85 ASP A CA 1
ATOM 642 C C . ASP A 1 85 ? -8.798 -10.975 15.568 1.00 93.88 85 ASP A C 1
ATOM 644 O O . ASP A 1 85 ? -9.347 -10.590 16.604 1.00 93.88 85 ASP A O 1
ATOM 648 N N . PRO A 1 86 ? -8.979 -10.312 14.407 1.00 93.31 86 PRO A N 1
ATOM 649 C CA . PRO A 1 86 ? -9.814 -9.115 14.315 1.00 93.31 86 PRO A CA 1
ATOM 650 C C . PRO A 1 86 ? -11.289 -9.367 14.678 1.00 93.31 86 PRO A C 1
ATOM 652 O O . PRO A 1 86 ? -11.997 -8.414 15.000 1.00 93.31 86 PRO A O 1
ATOM 655 N N . ARG A 1 87 ? -11.784 -10.617 14.654 1.00 92.44 87 ARG A N 1
ATOM 656 C CA . ARG A 1 87 ? -13.167 -10.945 15.054 1.00 92.44 87 ARG A CA 1
ATOM 657 C C . ARG A 1 87 ? -13.379 -10.848 16.562 1.00 92.44 87 ARG A C 1
ATOM 659 O O . ARG A 1 87 ? -14.447 -10.410 16.981 1.00 92.44 87 ARG A O 1
ATOM 666 N N . ALA A 1 88 ? -12.370 -11.192 17.364 1.00 90.75 88 ALA A N 1
ATOM 667 C CA . ALA A 1 88 ? -12.401 -11.006 18.817 1.00 90.75 88 ALA A CA 1
ATOM 668 C C . ALA A 1 88 ? -12.477 -9.516 19.212 1.00 90.75 88 ALA A C 1
ATOM 670 O O . ALA A 1 88 ? -12.918 -9.175 20.309 1.00 90.75 88 ALA A O 1
ATOM 671 N N . HIS A 1 89 ? -12.111 -8.620 18.289 1.00 86.94 89 HIS A N 1
ATOM 672 C CA . HIS A 1 89 ? -12.062 -7.173 18.485 1.00 86.94 89 HIS A CA 1
ATOM 673 C C . HIS A 1 89 ? -12.949 -6.411 17.488 1.00 86.94 89 HIS A C 1
ATOM 675 O O . HIS A 1 89 ? -12.631 -5.287 17.104 1.00 86.94 89 HIS A O 1
ATOM 681 N N . ALA A 1 90 ? -14.092 -6.998 17.107 1.00 76.94 90 ALA A N 1
ATOM 682 C CA . ALA A 1 90 ? -15.048 -6.480 16.118 1.00 76.94 90 ALA A CA 1
ATOM 683 C C . ALA A 1 90 ? -15.841 -5.214 16.542 1.00 76.94 90 ALA A C 1
ATOM 685 O O . ALA A 1 90 ? -16.965 -4.995 16.085 1.00 76.94 90 ALA A O 1
ATOM 686 N N . LYS A 1 91 ? -15.276 -4.371 17.416 1.00 77.19 91 LYS A N 1
ATOM 687 C CA . LYS A 1 91 ? -15.793 -3.024 17.700 1.00 77.19 91 LYS A CA 1
ATOM 688 C C . LYS A 1 91 ? -15.693 -2.153 16.439 1.00 77.19 91 LYS A C 1
ATOM 690 O O . LYS A 1 91 ? -14.902 -2.424 15.541 1.00 77.19 91 LYS A O 1
ATOM 695 N N . ALA A 1 92 ? -16.479 -1.076 16.384 1.00 71.19 92 ALA A N 1
ATOM 696 C CA . ALA A 1 92 ? -16.432 -0.126 15.268 1.00 71.19 92 ALA A CA 1
ATOM 697 C C . ALA A 1 92 ? -15.088 0.627 15.163 1.00 71.19 92 ALA A C 1
ATOM 699 O O . ALA A 1 92 ? -14.716 1.052 14.071 1.00 71.19 92 ALA A O 1
ATOM 700 N N . GLN A 1 93 ? -14.377 0.773 16.286 1.00 84.31 93 GLN A N 1
ATOM 701 C CA . GLN A 1 93 ? -13.034 1.344 16.381 1.00 84.31 93 GLN A CA 1
ATOM 702 C C . GLN A 1 93 ? -12.172 0.507 17.352 1.00 84.31 93 GLN A C 1
ATOM 704 O O . GLN A 1 93 ? -12.714 0.010 18.351 1.00 84.31 93 GLN A O 1
ATOM 709 N N . PRO A 1 94 ? -10.862 0.352 17.085 1.00 91.31 94 PRO A N 1
ATOM 710 C CA . PRO A 1 94 ? -10.182 0.734 15.846 1.00 91.31 94 PRO A CA 1
ATOM 711 C C . PRO A 1 94 ? -10.633 -0.158 14.679 1.00 91.31 94 PRO A C 1
ATOM 713 O O . PRO A 1 94 ? -10.982 -1.325 14.860 1.00 91.31 94 PRO A O 1
ATOM 716 N N . ALA A 1 95 ? -10.609 0.369 13.458 1.00 95.25 95 ALA A N 1
ATOM 717 C CA . ALA A 1 95 ? -10.777 -0.454 12.271 1.00 95.25 95 ALA A CA 1
ATOM 718 C C . ALA A 1 95 ? -9.477 -1.229 12.003 1.00 95.25 95 ALA A C 1
ATOM 720 O O . ALA A 1 95 ? -8.458 -0.638 11.645 1.00 95.25 95 ALA A O 1
ATOM 721 N N . TRP A 1 96 ? -9.516 -2.554 12.154 1.00 96.69 96 TRP A N 1
ATOM 722 C CA . TRP A 1 96 ? -8.361 -3.426 11.920 1.00 96.69 96 TRP A CA 1
ATOM 723 C C . TRP A 1 96 ? -8.119 -3.669 10.425 1.00 96.69 96 TRP A C 1
ATOM 725 O O . TRP A 1 96 ? -8.992 -4.168 9.701 1.00 96.69 96 TRP A O 1
ATOM 735 N N . PHE A 1 97 ? -6.913 -3.333 9.974 1.00 98.38 97 PHE A N 1
ATOM 736 C CA . PHE A 1 97 ? -6.409 -3.526 8.617 1.00 98.38 97 PHE A CA 1
ATOM 737 C C . PHE A 1 97 ? -5.290 -4.570 8.632 1.00 98.38 97 PHE A C 1
ATOM 739 O O . PHE A 1 97 ? -4.480 -4.601 9.555 1.00 98.38 97 PHE A O 1
ATOM 746 N N . ALA A 1 98 ? -5.221 -5.400 7.592 1.00 98.69 98 ALA A N 1
ATOM 747 C CA . ALA A 1 98 ? -4.084 -6.295 7.391 1.00 98.69 98 ALA A CA 1
ATOM 748 C C . ALA A 1 98 ? -3.060 -5.653 6.447 1.00 98.69 98 ALA A C 1
ATOM 750 O O . ALA A 1 98 ? -3.442 -5.134 5.394 1.00 98.69 98 ALA A O 1
ATOM 751 N N . TYR A 1 99 ? -1.779 -5.727 6.795 1.00 98.81 99 TYR A N 1
ATOM 752 C CA . TYR A 1 99 ? -0.684 -5.461 5.866 1.00 98.81 99 TYR A CA 1
ATOM 753 C C . TYR A 1 99 ? -0.632 -6.534 4.770 1.00 98.81 99 TYR A C 1
ATOM 755 O O . TYR A 1 99 ? -0.674 -7.729 5.069 1.00 98.81 99 TYR A O 1
ATOM 763 N N . VAL A 1 100 ? -0.515 -6.124 3.506 1.00 98.69 100 VAL A N 1
ATOM 764 C CA . VAL A 1 100 ? -0.225 -7.010 2.372 1.00 98.69 100 VAL A CA 1
ATOM 765 C C . VAL A 1 100 ? 0.708 -6.306 1.383 1.00 98.69 100 VAL A C 1
ATOM 767 O O . VAL A 1 100 ? 0.448 -5.184 0.959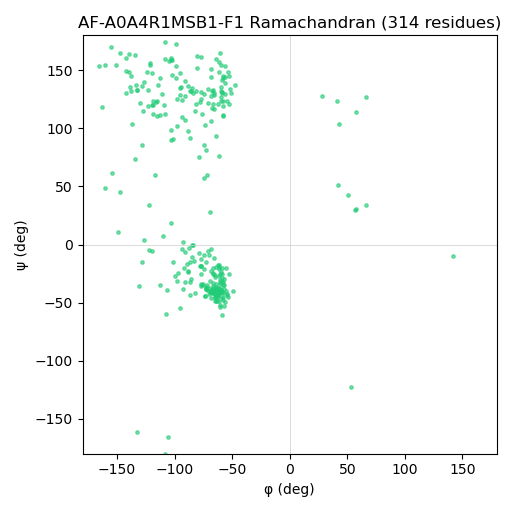 1.00 98.69 100 VAL A O 1
ATOM 770 N N . SER A 1 101 ? 1.783 -6.980 0.986 1.00 98.69 101 SER A N 1
ATOM 771 C CA . SER A 1 101 ? 2.700 -6.503 -0.055 1.00 98.69 101 SER A CA 1
ATOM 772 C C . SER A 1 101 ? 2.180 -6.940 -1.430 1.00 98.69 101 SER A C 1
ATOM 774 O O . SER A 1 101 ? 1.762 -8.091 -1.573 1.00 98.69 101 SER A O 1
ATOM 776 N N . VAL A 1 102 ? 2.120 -6.027 -2.409 1.00 98.75 102 VAL A N 1
ATOM 777 C CA . VAL A 1 102 ? 1.549 -6.291 -3.750 1.00 98.75 102 VAL A CA 1
ATOM 778 C C . VAL A 1 102 ? 2.637 -6.396 -4.822 1.00 98.75 102 VAL A C 1
ATOM 780 O O . VAL A 1 102 ? 2.549 -7.236 -5.719 1.00 98.75 102 VAL A O 1
ATOM 783 N N . GLY A 1 103 ? 3.662 -5.550 -4.734 1.00 98.56 103 GLY A N 1
ATOM 784 C CA . GLY A 1 103 ? 4.830 -5.567 -5.614 1.00 98.56 103 GLY A CA 1
ATOM 785 C C . GLY A 1 103 ? 5.907 -6.567 -5.201 1.00 98.56 103 GLY A C 1
ATOM 786 O O . GLY A 1 103 ? 6.783 -6.863 -6.008 1.00 98.56 103 GLY A O 1
ATOM 787 N N . GLU A 1 104 ? 5.857 -7.104 -3.978 1.00 98.75 104 GLU A N 1
ATOM 788 C CA . GLU A 1 104 ? 6.873 -8.016 -3.444 1.00 98.75 104 GLU A CA 1
ATOM 789 C C . GLU A 1 104 ? 6.287 -9.144 -2.583 1.00 98.75 104 GLU A C 1
ATOM 791 O O . GLU A 1 104 ? 5.192 -9.039 -2.032 1.00 98.75 104 GLU A O 1
ATOM 796 N N . VAL A 1 105 ? 7.056 -10.219 -2.401 1.00 98.38 105 VAL A N 1
ATOM 797 C CA . VAL A 1 105 ? 6.762 -11.293 -1.443 1.00 98.38 105 VAL A CA 1
ATOM 798 C C . VAL A 1 105 ? 8.002 -11.648 -0.624 1.00 98.38 105 VAL A C 1
ATOM 800 O O . VAL A 1 105 ? 9.090 -11.849 -1.160 1.00 98.38 105 VAL A O 1
ATOM 803 N N . ASN A 1 106 ? 7.842 -11.757 0.695 1.00 96.44 106 ASN A N 1
ATOM 804 C CA . ASN A 1 106 ? 8.868 -12.327 1.565 1.00 96.44 106 ASN A CA 1
ATOM 805 C C . ASN A 1 106 ? 8.731 -13.871 1.592 1.00 96.44 106 ASN A C 1
ATOM 807 O O . ASN A 1 106 ? 7.605 -14.352 1.770 1.00 96.44 106 ASN A O 1
ATOM 811 N N . PRO A 1 107 ? 9.826 -14.652 1.472 1.00 96.25 107 PRO A N 1
ATOM 812 C CA . PRO A 1 107 ? 9.786 -16.120 1.452 1.00 96.25 107 PRO A CA 1
ATOM 813 C C . PRO A 1 107 ? 9.094 -16.803 2.644 1.00 96.25 107 PRO A C 1
ATOM 815 O O . PRO A 1 107 ? 8.678 -17.954 2.525 1.00 96.25 107 PRO A O 1
ATOM 818 N N . HIS A 1 108 ? 8.943 -16.122 3.786 1.00 94.50 108 HIS A N 1
ATOM 819 C CA . HIS A 1 108 ? 8.244 -16.651 4.960 1.00 94.50 108 HIS A CA 1
ATOM 820 C C . HIS A 1 108 ? 6.711 -16.630 4.846 1.00 94.50 108 HIS A C 1
ATOM 822 O O . HIS A 1 108 ? 6.035 -17.264 5.658 1.00 94.50 108 HIS A O 1
ATOM 828 N N . ARG A 1 109 ? 6.128 -15.929 3.861 1.00 96.69 109 ARG A N 1
ATOM 829 C CA . ARG A 1 109 ? 4.666 -15.884 3.687 1.00 96.69 109 ARG A CA 1
ATOM 830 C C . ARG A 1 109 ? 4.131 -17.255 3.274 1.00 96.69 109 ARG A C 1
ATOM 832 O O . ARG A 1 109 ? 4.605 -17.852 2.312 1.00 96.69 109 ARG A O 1
ATOM 839 N N . ALA A 1 110 ? 3.067 -17.718 3.930 1.00 95.38 110 ALA A N 1
ATOM 840 C CA . ALA A 1 110 ? 2.513 -19.066 3.734 1.00 95.38 110 ALA A CA 1
ATOM 841 C C . ALA A 1 110 ? 2.066 -19.395 2.289 1.00 95.38 110 ALA A C 1
ATOM 843 O O . ALA A 1 110 ? 1.934 -20.565 1.939 1.00 95.38 110 ALA A O 1
ATOM 844 N N . TYR A 1 111 ? 1.826 -18.384 1.445 1.00 96.62 111 TYR A N 1
ATOM 845 C CA . TYR A 1 111 ? 1.476 -18.553 0.030 1.00 96.62 111 TYR A CA 1
ATOM 846 C C . TYR A 1 111 ? 2.683 -18.561 -0.927 1.00 96.62 111 TYR A C 1
ATOM 848 O O . TYR A 1 111 ? 2.493 -18.840 -2.110 1.00 96.62 111 TYR A O 1
ATOM 856 N N . TYR A 1 112 ? 3.904 -18.283 -0.451 1.00 97.75 112 TYR A N 1
ATOM 857 C CA . TYR A 1 112 ? 5.106 -18.145 -1.284 1.00 97.75 112 TYR A CA 1
ATOM 858 C C . TYR A 1 112 ? 5.408 -19.405 -2.107 1.00 97.75 112 TYR A C 1
ATOM 860 O O . TYR A 1 112 ? 5.610 -19.326 -3.315 1.00 97.75 112 TYR A O 1
ATOM 868 N N . SER A 1 113 ? 5.338 -20.588 -1.490 1.00 96.50 113 SER A N 1
ATOM 869 C CA . SER A 1 113 ? 5.601 -21.876 -2.155 1.00 96.50 113 SER A CA 1
ATOM 870 C C . SER A 1 113 ? 4.587 -22.254 -3.244 1.00 96.50 113 SER A C 1
ATOM 872 O O . SER A 1 113 ? 4.829 -23.193 -3.999 1.00 96.50 113 SER A O 1
ATOM 874 N N . ALA A 1 114 ? 3.461 -21.540 -3.341 1.00 97.25 114 ALA A N 1
ATOM 875 C CA . ALA A 1 114 ? 2.471 -21.713 -4.400 1.00 97.25 114 ALA A CA 1
ATOM 876 C C . ALA A 1 114 ? 2.686 -20.762 -5.596 1.00 97.25 114 ALA A C 1
ATOM 878 O O . ALA A 1 114 ? 1.932 -20.844 -6.566 1.00 97.25 114 ALA A O 1
ATOM 879 N N . MET A 1 115 ? 3.664 -19.850 -5.531 1.00 97.62 115 MET A N 1
ATOM 880 C CA . MET A 1 115 ? 3.961 -18.898 -6.603 1.00 97.62 115 MET A CA 1
ATOM 881 C C . MET A 1 115 ? 4.908 -19.517 -7.646 1.00 97.62 115 MET A C 1
ATOM 883 O O . MET A 1 115 ? 5.941 -20.077 -7.274 1.00 97.62 115 MET A O 1
ATOM 887 N N . PRO A 1 116 ? 4.616 -19.402 -8.955 1.00 97.88 116 PRO A N 1
ATOM 888 C CA . PRO A 1 116 ? 5.571 -19.736 -10.005 1.00 97.88 116 PRO A CA 1
ATOM 889 C C . PRO A 1 116 ? 6.849 -18.898 -9.888 1.00 97.88 116 PRO A C 1
ATOM 891 O O . PRO A 1 116 ? 6.788 -17.672 -9.816 1.00 97.88 116 PRO A O 1
ATOM 894 N N . SER A 1 117 ? 8.017 -19.541 -9.951 1.00 96.56 117 SER A N 1
ATOM 895 C CA . SER A 1 117 ? 9.321 -18.856 -9.899 1.00 96.56 117 SER A CA 1
ATOM 896 C C . SER A 1 117 ? 9.513 -17.830 -11.022 1.00 96.56 117 SER A C 1
ATOM 898 O O . SER A 1 117 ? 10.185 -16.823 -10.827 1.00 96.56 117 SER A O 1
ATOM 900 N N . ALA A 1 118 ? 8.868 -18.040 -12.174 1.00 97.69 118 ALA A N 1
ATOM 901 C CA . ALA A 1 118 ? 8.855 -17.096 -13.291 1.00 97.69 118 ALA A CA 1
ATOM 902 C C . ALA A 1 118 ? 8.229 -15.729 -12.946 1.00 97.69 118 ALA A C 1
ATOM 904 O O . ALA A 1 118 ? 8.510 -14.754 -13.632 1.00 97.69 118 ALA A O 1
ATOM 905 N N . TRP A 1 119 ? 7.407 -15.635 -11.892 1.00 98.31 119 TRP A N 1
ATOM 906 C CA . TRP A 1 119 ? 6.833 -14.365 -11.426 1.00 98.31 119 TRP A CA 1
ATOM 907 C C . TRP A 1 119 ? 7.765 -13.588 -10.488 1.00 98.31 119 TRP A C 1
ATOM 909 O O . TRP A 1 119 ? 7.381 -12.516 -10.033 1.00 98.31 119 TRP A O 1
ATOM 919 N N . LEU A 1 120 ? 8.959 -14.107 -10.176 1.00 98.06 120 LEU A N 1
ATOM 920 C CA . LEU A 1 120 ? 9.891 -13.539 -9.195 1.00 98.06 120 LEU A CA 1
ATOM 921 C C . LEU A 1 120 ? 11.221 -13.092 -9.851 1.00 98.06 120 LEU A C 1
ATOM 923 O O . LEU A 1 120 ? 12.282 -13.610 -9.497 1.00 98.06 120 LEU A O 1
ATOM 927 N N . PRO A 1 121 ? 11.207 -12.160 -10.829 1.00 97.69 121 PRO A N 1
ATOM 928 C CA . PRO A 1 121 ? 12.378 -11.811 -11.645 1.00 97.69 121 PRO A CA 1
ATOM 929 C C . PRO A 1 121 ? 13.490 -11.037 -10.915 1.00 97.69 121 PRO A C 1
ATOM 931 O O . PRO A 1 121 ? 14.526 -10.764 -11.521 1.00 97.69 121 PRO A O 1
ATOM 934 N N . GLY A 1 122 ? 13.297 -10.637 -9.656 1.00 96.19 122 GLY A N 1
ATOM 935 C CA . GLY A 1 122 ? 14.278 -9.853 -8.905 1.00 96.19 122 GLY A CA 1
ATOM 936 C C . GLY A 1 122 ? 14.160 -10.013 -7.392 1.00 96.19 122 GLY A C 1
ATOM 937 O O . GLY A 1 122 ? 13.191 -10.576 -6.884 1.00 96.19 122 GLY A O 1
ATOM 938 N N . VAL A 1 123 ? 15.158 -9.491 -6.678 1.00 96.75 123 VAL A N 1
ATOM 939 C CA . VAL A 1 123 ? 15.258 -9.502 -5.210 1.00 96.75 123 VAL A CA 1
ATOM 940 C C . VAL A 1 123 ? 15.470 -8.072 -4.715 1.00 96.75 123 VAL A C 1
ATOM 942 O O . VAL A 1 123 ? 16.225 -7.307 -5.315 1.00 96.75 123 VAL A O 1
ATOM 945 N N . ASN A 1 124 ? 14.811 -7.720 -3.614 1.00 96.44 124 ASN A N 1
ATOM 946 C CA . ASN A 1 124 ? 15.052 -6.508 -2.845 1.00 96.44 124 ASN A CA 1
ATOM 947 C C . ASN A 1 124 ? 15.842 -6.881 -1.579 1.00 96.44 124 ASN A C 1
ATOM 949 O O . ASN A 1 124 ? 15.281 -7.211 -0.533 1.00 96.44 124 ASN A O 1
ATOM 953 N N . GLU A 1 125 ? 17.173 -6.857 -1.692 1.00 93.88 125 GLU A N 1
ATOM 954 C CA . GLU A 1 125 ? 18.105 -7.305 -0.641 1.00 93.88 125 GLU A CA 1
ATOM 955 C C . GLU A 1 125 ? 17.919 -6.563 0.693 1.00 93.88 125 GLU A C 1
ATOM 957 O O . GLU A 1 125 ? 18.128 -7.135 1.760 1.00 93.88 125 GLU A O 1
ATOM 962 N N . ALA A 1 126 ? 17.475 -5.300 0.658 1.00 91.12 126 ALA A N 1
ATOM 963 C CA . ALA A 1 126 ? 17.251 -4.497 1.862 1.00 91.12 126 ALA A CA 1
ATOM 964 C C . ALA A 1 126 ? 16.104 -5.025 2.749 1.00 91.12 126 ALA A C 1
ATOM 966 O O . ALA A 1 126 ? 16.058 -4.700 3.935 1.00 91.12 126 ALA A O 1
ATOM 967 N N . TRP A 1 127 ? 15.205 -5.838 2.182 1.00 92.31 127 TRP A N 1
ATOM 968 C CA . TRP A 1 127 ? 14.014 -6.383 2.845 1.00 92.31 127 TRP A CA 1
ATOM 969 C C . TRP A 1 127 ? 13.897 -7.917 2.749 1.00 92.31 127 TRP A C 1
ATOM 971 O O . TRP A 1 127 ? 12.920 -8.492 3.238 1.00 92.31 127 TRP A O 1
ATOM 981 N N . ALA A 1 128 ? 14.901 -8.586 2.165 1.00 94.25 128 ALA A N 1
ATOM 982 C CA . ALA A 1 128 ? 14.936 -10.034 1.933 1.00 94.25 128 ALA A CA 1
ATOM 983 C C . ALA A 1 128 ? 13.660 -10.569 1.241 1.00 94.25 128 ALA A C 1
ATOM 985 O O . ALA A 1 128 ? 13.098 -11.601 1.618 1.00 94.25 128 ALA A O 1
ATOM 986 N N . SER A 1 129 ? 13.180 -9.832 0.241 1.00 97.12 129 SER A N 1
ATOM 987 C CA . SER A 1 129 ? 11.940 -10.088 -0.497 1.00 97.12 129 SER A CA 1
ATOM 988 C C . SER A 1 129 ? 12.202 -10.256 -1.995 1.00 97.12 129 SER A C 1
ATOM 990 O O . SER A 1 129 ? 13.168 -9.730 -2.545 1.00 97.12 129 SER A O 1
ATOM 992 N N . HIS A 1 130 ? 11.324 -10.987 -2.679 1.00 98.50 130 HIS A N 1
ATOM 993 C CA . HIS A 1 130 ? 11.322 -11.089 -4.136 1.00 98.50 130 HIS A CA 1
ATOM 994 C C . HIS A 1 130 ? 10.365 -10.065 -4.739 1.00 98.50 130 HIS A C 1
ATOM 996 O O . HIS A 1 130 ? 9.228 -9.944 -4.285 1.00 98.50 130 HIS A O 1
ATOM 1002 N N . VAL A 1 131 ? 10.805 -9.377 -5.792 1.00 98.62 131 VAL A N 1
ATOM 1003 C CA . VAL A 1 131 ? 9.964 -8.474 -6.587 1.00 98.62 131 VAL A CA 1
ATOM 1004 C C . VAL A 1 131 ? 9.081 -9.309 -7.506 1.00 98.62 131 VAL A C 1
ATOM 1006 O O . VAL A 1 131 ? 9.577 -10.205 -8.188 1.00 98.62 131 VAL A O 1
ATOM 1009 N N . ILE A 1 132 ? 7.782 -9.017 -7.517 1.00 98.69 132 ILE A N 1
ATOM 1010 C CA . ILE A 1 132 ? 6.762 -9.751 -8.265 1.00 98.69 132 ILE A CA 1
ATOM 1011 C C . ILE A 1 132 ? 6.513 -9.073 -9.612 1.00 98.69 132 ILE A C 1
ATOM 1013 O O . ILE A 1 132 ? 6.195 -7.883 -9.665 1.00 98.69 132 ILE A O 1
ATOM 1017 N N . ASP A 1 133 ? 6.570 -9.849 -10.692 1.00 98.56 133 ASP A N 1
ATOM 1018 C CA . ASP A 1 133 ? 6.154 -9.415 -12.023 1.00 98.56 133 ASP A CA 1
ATOM 1019 C C . ASP A 1 133 ? 4.632 -9.208 -12.098 1.00 98.56 133 ASP A C 1
ATOM 1021 O O . ASP A 1 133 ? 3.841 -10.149 -12.182 1.00 98.56 133 ASP A O 1
ATOM 1025 N N . GLN A 1 134 ? 4.213 -7.946 -12.130 1.00 98.56 134 GLN A N 1
ATOM 1026 C CA . GLN A 1 134 ? 2.813 -7.541 -12.232 1.00 98.56 134 GLN A CA 1
ATOM 1027 C C . GLN A 1 134 ? 2.241 -7.753 -13.648 1.00 98.56 134 GLN A C 1
ATOM 1029 O O . GLN A 1 134 ? 1.029 -7.620 -13.858 1.00 98.56 134 GLN A O 1
ATOM 1034 N N . THR A 1 135 ? 3.070 -8.087 -14.647 1.00 98.44 135 THR A N 1
ATOM 1035 C CA . THR A 1 135 ? 2.587 -8.420 -15.998 1.00 98.44 135 THR A CA 1
ATOM 1036 C C . THR A 1 135 ? 2.006 -9.830 -16.094 1.00 98.44 135 THR A C 1
ATOM 1038 O O . THR A 1 135 ? 1.179 -10.064 -16.976 1.00 98.44 135 THR A O 1
ATOM 1041 N N . ALA A 1 136 ? 2.317 -10.718 -15.139 1.00 98.44 136 ALA A N 1
ATOM 1042 C CA . ALA A 1 136 ? 1.718 -12.045 -15.031 1.00 98.44 136 ALA A CA 1
ATOM 1043 C C . ALA A 1 136 ? 0.175 -11.982 -15.077 1.00 98.44 136 ALA A C 1
ATOM 1045 O O . ALA A 1 136 ? -0.474 -11.185 -14.385 1.00 98.44 136 ALA A O 1
ATOM 1046 N N . ALA A 1 137 ? -0.431 -12.813 -15.927 1.00 98.19 137 ALA A N 1
ATOM 1047 C CA . ALA A 1 137 ? -1.860 -12.741 -16.228 1.00 98.19 137 ALA A CA 1
ATOM 1048 C C . ALA A 1 137 ? -2.726 -13.243 -15.061 1.00 98.19 137 ALA A C 1
ATOM 1050 O O . ALA A 1 137 ? -3.788 -12.685 -14.779 1.00 98.19 137 ALA A O 1
ATOM 1051 N N . GLU A 1 138 ? -2.250 -14.268 -14.358 1.00 98.44 138 GLU A N 1
ATOM 1052 C CA . GLU A 1 138 ? -2.936 -14.937 -13.255 1.00 98.44 138 GLU A CA 1
ATOM 1053 C C . GLU A 1 138 ? -2.690 -14.253 -11.902 1.00 98.44 138 GLU A C 1
ATOM 1055 O O . GLU A 1 138 ? -3.437 -14.502 -10.952 1.00 98.44 138 GLU A O 1
ATOM 1060 N N . TRP A 1 139 ? -1.689 -13.367 -11.801 1.00 98.44 139 TRP A N 1
ATOM 1061 C CA . TRP A 1 139 ? -1.319 -12.693 -10.551 1.00 98.44 139 TRP A CA 1
ATOM 1062 C C . TRP A 1 139 ? -2.497 -11.977 -9.855 1.00 98.44 139 TRP A C 1
ATOM 1064 O O . TRP A 1 139 ? -2.700 -12.222 -8.665 1.00 98.44 139 TRP A O 1
ATOM 1074 N N . PRO A 1 140 ? -3.365 -11.201 -10.544 1.00 98.75 140 PRO A N 1
ATOM 1075 C CA . PRO A 1 140 ? -4.557 -10.614 -9.924 1.00 98.75 140 PRO A CA 1
ATOM 1076 C C . PRO A 1 140 ? -5.503 -11.637 -9.278 1.00 98.75 140 PRO A C 1
ATOM 1078 O O . PRO A 1 140 ? -6.063 -11.367 -8.216 1.00 98.75 140 PRO A O 1
ATOM 1081 N N . ALA A 1 141 ? -5.686 -12.809 -9.896 1.00 98.75 141 ALA A N 1
ATOM 1082 C CA . ALA A 1 141 ? -6.526 -13.871 -9.345 1.00 98.75 141 ALA A CA 1
ATOM 1083 C C . ALA A 1 141 ? -5.831 -14.559 -8.162 1.00 98.75 141 ALA A C 1
ATOM 1085 O O . ALA A 1 141 ? -6.437 -14.721 -7.103 1.00 98.75 141 ALA A O 1
ATOM 1086 N N . PHE A 1 142 ? -4.538 -14.873 -8.301 1.00 98.81 142 PHE A N 1
ATOM 1087 C CA . PHE A 1 142 ? -3.726 -15.436 -7.224 1.00 98.81 142 PHE A CA 1
ATOM 1088 C C . PHE A 1 142 ? -3.737 -14.535 -5.984 1.00 98.81 142 PHE A C 1
ATOM 1090 O O . PHE A 1 142 ? -4.024 -15.015 -4.889 1.00 98.81 142 PHE A O 1
ATOM 1097 N N . PHE A 1 143 ? -3.491 -13.232 -6.134 1.00 98.81 143 PHE A N 1
ATOM 1098 C CA . PHE A 1 143 ? -3.461 -12.297 -5.010 1.00 98.81 143 PHE A CA 1
ATOM 1099 C C . PHE A 1 143 ? -4.816 -12.217 -4.297 1.00 98.81 143 PHE A C 1
ATOM 1101 O O . PHE A 1 143 ? -4.898 -12.296 -3.067 1.00 98.81 143 PHE A O 1
ATOM 1108 N N . VAL A 1 144 ? -5.911 -12.145 -5.060 1.00 98.88 144 VAL A N 1
ATOM 1109 C CA . VAL A 1 144 ? -7.266 -12.134 -4.497 1.00 98.88 144 VAL A CA 1
ATOM 1110 C C . VAL A 1 144 ? -7.597 -13.442 -3.773 1.00 98.88 144 VAL A C 1
ATOM 1112 O O . VAL A 1 144 ? -8.153 -13.389 -2.676 1.00 98.88 144 VAL A O 1
ATOM 1115 N N . ASP A 1 145 ? -7.255 -14.606 -4.325 1.00 98.75 145 ASP A N 1
ATOM 1116 C CA . ASP A 1 145 ? -7.669 -15.905 -3.775 1.00 98.75 145 ASP A CA 1
ATOM 1117 C C . ASP A 1 145 ? -6.732 -16.456 -2.688 1.00 98.75 145 ASP A C 1
ATOM 1119 O O . ASP A 1 145 ? -7.198 -17.134 -1.766 1.00 98.75 145 ASP A O 1
ATOM 1123 N N . LYS A 1 146 ? -5.426 -16.169 -2.765 1.00 98.62 146 LYS A N 1
ATOM 1124 C CA . LYS A 1 146 ? -4.396 -16.676 -1.841 1.00 98.62 146 LYS A CA 1
ATOM 1125 C C . LYS A 1 146 ? -3.999 -15.680 -0.755 1.00 98.62 146 LYS A C 1
ATOM 1127 O O . LYS A 1 146 ? -3.621 -16.126 0.324 1.00 98.62 146 LYS A O 1
ATOM 1132 N N . VAL A 1 147 ? -4.121 -14.372 -0.999 1.00 98.56 147 VAL A N 1
ATOM 1133 C CA . VAL A 1 147 ? -3.746 -13.331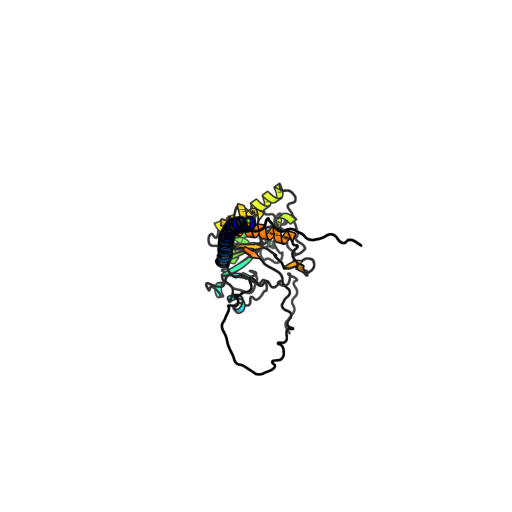 -0.024 1.00 98.56 147 VAL A CA 1
ATOM 1134 C C . VAL A 1 147 ? -4.986 -12.662 0.567 1.00 98.56 147 VAL A C 1
ATOM 1136 O O . VAL A 1 147 ? -5.234 -12.769 1.765 1.00 98.56 147 VAL A O 1
ATOM 1139 N N . ILE A 1 148 ? -5.837 -12.036 -0.250 1.00 98.81 148 ILE A N 1
ATOM 1140 C CA . ILE A 1 148 ? -6.970 -11.249 0.270 1.00 98.81 148 ILE A CA 1
ATOM 1141 C C . ILE A 1 148 ? -8.103 -12.131 0.815 1.00 98.81 148 ILE A C 1
ATOM 1143 O O . ILE A 1 148 ? -8.641 -11.859 1.891 1.00 98.81 148 ILE A O 1
ATOM 1147 N N . SER A 1 149 ? -8.478 -13.201 0.110 1.00 98.75 149 SER A N 1
ATOM 1148 C CA . SER A 1 149 ? -9.623 -14.041 0.487 1.00 98.75 149 SER A CA 1
ATOM 1149 C C . SER A 1 149 ? -9.467 -14.731 1.853 1.00 98.75 149 SER A C 1
ATOM 1151 O O . SER A 1 149 ? -10.441 -14.732 2.616 1.00 98.75 149 SER A O 1
ATOM 1153 N N . PRO A 1 150 ? -8.296 -15.289 2.231 1.00 98.38 150 PRO A N 1
ATOM 1154 C CA . PRO A 1 150 ? -8.072 -15.810 3.580 1.00 98.38 150 PRO A CA 1
ATOM 1155 C C . PRO A 1 150 ? -8.161 -14.731 4.662 1.00 98.38 150 PRO A C 1
ATOM 1157 O O . PRO A 1 150 ? -8.747 -14.978 5.713 1.00 98.38 150 PRO A O 1
ATOM 1160 N N . LEU A 1 151 ? -7.676 -13.515 4.402 1.00 98.56 151 LEU A N 1
ATOM 1161 C CA . LEU A 1 151 ? -7.716 -12.409 5.365 1.00 98.56 151 LEU A CA 1
ATOM 1162 C C . LEU A 1 151 ? -9.127 -11.833 5.537 1.00 98.56 151 LEU A C 1
ATOM 1164 O O . LEU A 1 151 ? -9.566 -11.577 6.662 1.00 98.56 151 LEU A O 1
ATOM 1168 N N . TRP A 1 152 ? -9.896 -11.738 4.451 1.00 98.31 152 TRP A N 1
ATOM 1169 C CA . TRP A 1 152 ? -11.323 -11.419 4.512 1.00 98.31 152 TRP A CA 1
ATOM 1170 C C . TRP A 1 152 ? -12.105 -12.467 5.315 1.00 98.31 152 TRP A C 1
ATOM 1172 O O . TRP A 1 152 ? -12.997 -12.115 6.097 1.00 98.31 152 TRP A O 1
ATOM 1182 N N . LYS A 1 153 ? -11.757 -13.756 5.165 1.00 97.12 153 LYS A N 1
ATOM 1183 C CA . LYS A 1 153 ? -12.284 -14.838 6.011 1.00 97.12 153 LYS A CA 1
ATOM 1184 C C . LYS A 1 153 ? -11.836 -14.672 7.469 1.00 97.12 153 LYS A C 1
ATOM 1186 O O . LYS A 1 153 ? -12.705 -14.748 8.334 1.00 97.12 153 LYS A O 1
ATOM 1191 N N . LYS A 1 154 ? -10.557 -14.377 7.754 1.00 96.25 154 LYS A N 1
ATOM 1192 C CA . LYS A 1 154 ? -10.036 -14.120 9.117 1.00 96.25 154 LYS A CA 1
ATOM 1193 C C . LYS A 1 154 ? -10.789 -12.974 9.798 1.00 96.25 154 LYS A C 1
ATOM 1195 O O . LYS A 1 154 ? -11.121 -13.095 10.962 1.00 96.25 154 LYS A O 1
ATOM 1200 N N . GLY A 1 155 ? -11.220 -11.953 9.056 1.00 96.38 155 GLY A N 1
ATOM 1201 C CA . GLY A 1 155 ? -12.200 -10.961 9.525 1.00 96.38 155 GLY A CA 1
ATOM 1202 C C . GLY A 1 155 ? -11.920 -9.533 9.071 1.00 96.38 155 GLY A C 1
ATOM 1203 O O . GLY A 1 155 ? -12.793 -8.676 9.192 1.00 96.38 155 GLY A O 1
ATOM 1204 N N . TYR A 1 156 ? -10.742 -9.288 8.495 1.00 97.81 156 TYR A N 1
ATOM 1205 C CA . TYR A 1 156 ? -10.324 -7.971 8.029 1.00 97.81 156 TYR A CA 1
ATOM 1206 C C . TYR A 1 156 ? -11.280 -7.394 6.976 1.00 97.81 156 TYR A C 1
ATOM 1208 O O . TYR A 1 156 ? -11.801 -8.102 6.107 1.00 97.81 156 TYR A O 1
ATOM 1216 N N . ARG A 1 157 ? -11.517 -6.082 7.063 1.00 97.12 157 ARG A N 1
ATOM 1217 C CA . ARG A 1 157 ? -12.301 -5.291 6.091 1.00 97.12 157 ARG A CA 1
ATOM 1218 C C . ARG A 1 157 ? -11.503 -4.131 5.492 1.00 97.12 157 ARG A C 1
ATOM 1220 O O . ARG A 1 157 ? -11.994 -3.458 4.586 1.00 97.12 157 ARG A O 1
ATOM 1227 N N . GLY A 1 158 ? -10.284 -3.933 5.981 1.00 98.19 158 GLY A N 1
ATOM 1228 C CA . GLY A 1 158 ? -9.303 -3.017 5.433 1.00 98.19 158 GLY A CA 1
ATOM 1229 C C . GLY A 1 158 ? -7.998 -3.738 5.102 1.00 98.19 158 GLY A C 1
ATOM 1230 O O . GLY A 1 158 ? -7.635 -4.704 5.778 1.00 98.19 158 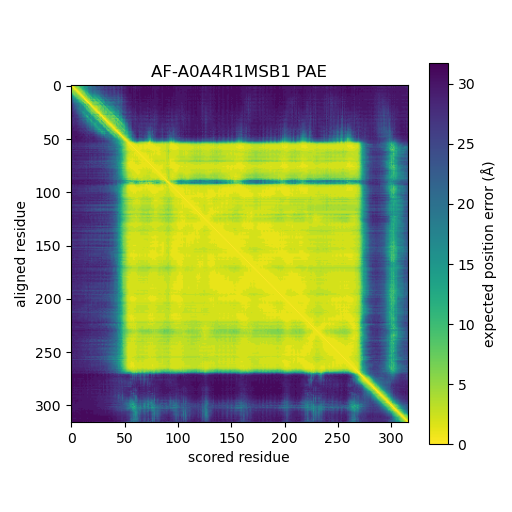GLY A O 1
ATOM 1231 N N . PHE A 1 159 ? -7.304 -3.263 4.072 1.00 98.88 159 PHE A N 1
ATOM 1232 C CA . PHE A 1 159 ? -5.991 -3.754 3.659 1.00 98.88 159 PHE A CA 1
ATOM 1233 C C . PHE A 1 159 ? -5.051 -2.573 3.431 1.00 98.88 159 PHE A C 1
ATOM 1235 O O . PHE A 1 159 ? -5.440 -1.597 2.788 1.00 98.88 159 PHE A O 1
ATOM 1242 N N . PHE A 1 160 ? -3.839 -2.652 3.971 1.00 98.94 160 PHE A N 1
ATOM 1243 C CA . PHE A 1 160 ? -2.744 -1.748 3.635 1.00 98.94 160 PHE A CA 1
ATOM 1244 C C . PHE A 1 160 ? -1.942 -2.417 2.522 1.00 98.94 160 PHE A C 1
ATOM 1246 O O . PHE A 1 160 ? -1.349 -3.469 2.746 1.00 98.94 160 PHE A O 1
ATOM 1253 N N . LEU A 1 161 ? -2.033 -1.856 1.318 1.00 98.94 161 LEU A N 1
ATOM 1254 C CA . LEU A 1 161 ? -1.399 -2.346 0.103 1.00 98.94 161 LEU A CA 1
ATOM 1255 C C . LEU A 1 161 ? -0.033 -1.680 -0.033 1.00 98.94 161 LEU A C 1
ATOM 1257 O O . LEU A 1 161 ? 0.048 -0.489 -0.333 1.00 98.94 161 LEU A O 1
ATOM 1261 N N . ASP A 1 162 ? 1.011 -2.454 0.214 1.00 98.69 162 ASP A N 1
ATOM 1262 C CA . ASP A 1 162 ? 2.394 -1.997 0.186 1.00 98.69 162 ASP A CA 1
ATOM 1263 C C . ASP A 1 162 ? 3.102 -2.349 -1.135 1.00 98.69 162 ASP A C 1
ATOM 1265 O O . ASP A 1 162 ? 2.551 -3.081 -1.965 1.00 98.69 162 ASP A O 1
ATOM 1269 N N . THR A 1 163 ? 4.322 -1.825 -1.305 1.00 98.50 163 THR A N 1
ATOM 1270 C CA . THR A 1 163 ? 5.251 -2.078 -2.427 1.00 98.50 163 THR A CA 1
ATOM 1271 C C . THR A 1 163 ? 4.691 -1.753 -3.816 1.00 98.50 163 THR A C 1
ATOM 1273 O O . THR A 1 163 ? 5.076 -2.346 -4.825 1.00 98.50 163 THR A O 1
ATOM 1276 N N . LEU A 1 164 ? 3.794 -0.765 -3.895 1.00 98.75 164 LEU A N 1
ATOM 1277 C CA . LEU A 1 164 ? 3.153 -0.332 -5.145 1.00 98.75 164 LEU A CA 1
ATOM 1278 C C . LEU A 1 164 ? 4.111 0.351 -6.141 1.00 98.75 164 LEU A C 1
ATOM 1280 O O . LEU A 1 164 ? 3.696 0.663 -7.251 1.00 98.75 164 LEU A O 1
ATOM 1284 N N . ASP A 1 165 ? 5.372 0.564 -5.767 1.00 98.00 165 ASP A N 1
ATOM 1285 C CA . ASP A 1 165 ? 6.452 1.153 -6.565 1.00 98.00 165 ASP A CA 1
ATOM 1286 C C . ASP A 1 165 ? 7.663 0.206 -6.762 1.00 98.00 165 ASP A C 1
ATOM 1288 O O . ASP A 1 165 ? 8.560 0.489 -7.561 1.00 98.00 165 ASP A O 1
ATOM 1292 N N . SER A 1 166 ? 7.688 -0.978 -6.132 1.00 98.44 166 SER A N 1
ATOM 1293 C CA . SER A 1 166 ? 8.827 -1.916 -6.212 1.00 98.44 166 SER A CA 1
ATOM 1294 C C . SER A 1 166 ? 9.141 -2.420 -7.626 1.00 98.44 166 SER A C 1
ATOM 1296 O O . SER A 1 166 ? 10.256 -2.870 -7.896 1.00 98.44 166 SER A O 1
ATOM 1298 N N . TYR A 1 167 ? 8.212 -2.284 -8.576 1.00 98.12 167 TYR A N 1
ATOM 1299 C CA . TYR A 1 167 ? 8.458 -2.607 -9.982 1.00 98.12 167 TYR A CA 1
ATOM 1300 C C . TYR A 1 167 ? 9.598 -1.777 -10.605 1.00 98.12 167 TYR A C 1
ATOM 1302 O O . TYR A 1 167 ? 10.248 -2.259 -11.535 1.00 98.12 167 TYR A O 1
ATOM 1310 N N . HIS A 1 168 ? 9.936 -0.592 -10.076 1.00 97.75 168 HIS A N 1
ATOM 1311 C CA . HIS A 1 168 ? 11.118 0.178 -10.498 1.00 97.75 168 HIS A CA 1
ATOM 1312 C C . HIS A 1 168 ? 12.445 -0.596 -10.322 1.00 97.75 168 HIS A C 1
ATOM 1314 O O . HIS A 1 168 ? 13.418 -0.375 -11.063 1.00 97.75 168 HIS A O 1
ATOM 1320 N N . LEU A 1 169 ? 12.495 -1.561 -9.395 1.00 97.50 169 LEU A N 1
ATOM 1321 C CA . LEU A 1 169 ? 13.657 -2.428 -9.186 1.00 97.50 169 LEU A CA 1
ATOM 1322 C C . LEU A 1 169 ? 13.938 -3.334 -10.395 1.00 97.50 169 LEU A C 1
ATOM 1324 O O . LEU A 1 169 ? 15.107 -3.609 -10.667 1.00 97.50 169 LEU A O 1
ATOM 1328 N N . ILE A 1 170 ? 12.920 -3.687 -11.189 1.00 97.25 170 ILE A N 1
ATOM 1329 C CA . ILE A 1 170 ? 13.043 -4.563 -12.371 1.00 97.25 170 ILE A CA 1
ATOM 1330 C C . ILE A 1 170 ? 12.778 -3.839 -13.708 1.00 97.25 170 ILE A C 1
ATOM 1332 O O . ILE A 1 170 ? 13.459 -4.100 -14.698 1.00 97.25 170 ILE A O 1
ATOM 1336 N N . ALA A 1 171 ? 11.861 -2.869 -13.753 1.00 97.56 171 ALA A N 1
ATOM 1337 C CA . ALA A 1 171 ? 11.405 -2.211 -14.978 1.00 97.56 171 ALA A CA 1
ATOM 1338 C C . ALA A 1 171 ? 12.268 -0.995 -15.365 1.00 97.56 171 ALA A C 1
ATOM 1340 O O . ALA A 1 171 ? 12.092 0.121 -14.864 1.00 97.56 171 ALA A O 1
ATOM 1341 N N . LYS A 1 172 ? 13.215 -1.201 -16.290 1.00 97.25 172 LYS A N 1
ATOM 1342 C CA . LYS A 1 172 ? 14.206 -0.173 -16.670 1.00 97.25 172 LYS A CA 1
ATOM 1343 C C . LYS A 1 172 ? 13.769 0.770 -17.796 1.00 97.25 172 LYS A C 1
ATOM 1345 O O . LYS A 1 172 ? 14.240 1.905 -17.820 1.00 97.25 172 LYS A O 1
ATOM 1350 N N . THR A 1 173 ? 12.819 0.380 -18.645 1.00 98.44 173 THR A N 1
ATOM 1351 C CA . THR A 1 173 ? 12.237 1.238 -19.698 1.00 98.44 173 THR A CA 1
ATOM 1352 C C . THR A 1 173 ? 10.846 1.748 -19.313 1.00 98.44 173 THR A C 1
ATOM 1354 O O . THR A 1 173 ? 10.168 1.126 -18.496 1.00 98.44 173 THR A O 1
ATOM 1357 N N . ASP A 1 174 ? 10.388 2.845 -19.924 1.00 98.19 174 ASP A N 1
ATOM 1358 C CA . ASP A 1 174 ? 9.033 3.375 -19.690 1.00 98.19 174 ASP A CA 1
ATOM 1359 C C . ASP A 1 174 ? 7.944 2.389 -20.121 1.00 98.19 174 ASP A C 1
ATOM 1361 O O . ASP A 1 174 ? 6.968 2.193 -19.406 1.00 98.19 174 ASP A O 1
ATOM 1365 N N . ALA A 1 175 ? 8.150 1.681 -21.236 1.00 98.56 175 ALA A N 1
ATOM 1366 C CA . ALA A 1 175 ? 7.242 0.625 -21.683 1.00 98.56 175 ALA A CA 1
ATOM 1367 C C . ALA A 1 175 ? 7.134 -0.528 -20.665 1.00 98.56 175 ALA A C 1
ATOM 1369 O O . ALA A 1 175 ? 6.040 -1.038 -20.428 1.00 98.56 175 ALA A O 1
ATOM 1370 N N . ALA A 1 176 ? 8.247 -0.915 -20.027 1.00 98.56 176 ALA A N 1
ATOM 1371 C CA . ALA A 1 176 ? 8.228 -1.918 -18.965 1.00 98.56 176 ALA A CA 1
ATOM 1372 C C . ALA A 1 176 ? 7.520 -1.395 -17.705 1.00 98.56 176 ALA A C 1
ATOM 1374 O O . ALA A 1 176 ? 6.736 -2.129 -17.110 1.00 98.56 176 ALA A O 1
ATOM 1375 N N . ARG A 1 177 ? 7.751 -0.132 -17.318 1.00 98.75 177 ARG A N 1
ATOM 1376 C CA . ARG A 1 177 ? 7.075 0.510 -16.176 1.00 98.75 177 ARG A CA 1
ATOM 1377 C C . ARG A 1 177 ? 5.561 0.570 -16.381 1.00 98.75 177 ARG A C 1
ATOM 1379 O O . ARG A 1 177 ? 4.829 -0.002 -15.582 1.00 98.75 177 ARG A O 1
ATOM 1386 N N . ALA A 1 178 ? 5.109 1.091 -17.521 1.00 98.75 178 ALA A N 1
ATOM 1387 C CA . ALA A 1 178 ? 3.693 1.156 -17.881 1.00 98.75 178 ALA A CA 1
ATOM 1388 C C . ALA A 1 178 ? 3.006 -0.227 -17.896 1.00 98.75 178 ALA A C 1
ATOM 1390 O O . ALA A 1 178 ? 1.843 -0.355 -17.507 1.00 98.75 178 ALA A O 1
ATOM 1391 N N . ALA A 1 179 ? 3.715 -1.289 -18.303 1.00 98.81 179 ALA A N 1
ATOM 1392 C CA . ALA A 1 179 ? 3.191 -2.655 -18.253 1.00 98.81 179 ALA A CA 1
ATOM 1393 C C . ALA A 1 179 ? 3.015 -3.174 -16.809 1.00 98.81 179 ALA A C 1
ATOM 1395 O O . ALA A 1 179 ? 2.012 -3.830 -16.511 1.00 98.81 179 ALA A O 1
ATOM 1396 N N . GLN A 1 180 ? 3.952 -2.854 -15.909 1.00 98.75 180 GLN A N 1
ATOM 1397 C CA . GLN A 1 180 ? 3.880 -3.198 -14.483 1.00 98.75 180 GLN A CA 1
ATOM 1398 C C . GLN A 1 180 ? 2.790 -2.388 -13.755 1.00 98.75 180 GLN A C 1
ATOM 1400 O O . GLN A 1 180 ? 1.989 -2.957 -13.015 1.00 98.75 180 GLN A O 1
ATOM 1405 N N . GLU A 1 181 ? 2.678 -1.089 -14.042 1.00 98.88 181 GLU A N 1
ATOM 1406 C CA . GLU A 1 181 ? 1.613 -0.192 -13.564 1.00 98.88 181 GLU A CA 1
ATOM 1407 C C . GLU A 1 181 ? 0.222 -0.695 -13.973 1.00 98.88 181 GLU A C 1
ATOM 1409 O O . GLU A 1 181 ? -0.675 -0.841 -13.138 1.00 98.88 181 GLU A O 1
ATOM 1414 N N . ALA A 1 182 ? 0.048 -1.056 -15.249 1.00 98.88 182 ALA A N 1
ATOM 1415 C CA . ALA A 1 182 ? -1.171 -1.701 -15.731 1.00 98.88 182 ALA A CA 1
ATOM 1416 C C . ALA A 1 182 ? -1.434 -3.043 -15.019 1.00 98.88 182 ALA A C 1
ATOM 1418 O O . ALA A 1 182 ? -2.589 -3.433 -14.841 1.00 98.88 182 ALA A O 1
ATOM 1419 N N . GLY A 1 183 ? -0.380 -3.745 -14.593 1.00 98.81 183 GLY A N 1
ATOM 1420 C CA . GLY A 1 183 ? -0.424 -4.900 -13.696 1.00 98.81 183 GLY A CA 1
ATOM 1421 C C . GLY A 1 183 ? -1.060 -4.594 -12.345 1.00 98.81 183 GLY A C 1
ATOM 1422 O O . GLY A 1 183 ? -2.114 -5.150 -12.025 1.00 98.81 183 GLY A O 1
ATOM 1423 N N . LEU A 1 184 ? -0.479 -3.657 -11.596 1.00 98.81 184 LEU A N 1
ATOM 1424 C CA . LEU A 1 184 ? -0.979 -3.205 -10.291 1.00 98.81 184 LEU A CA 1
ATOM 1425 C C . LEU A 1 184 ? -2.443 -2.748 -10.367 1.00 98.81 184 LEU A C 1
ATOM 1427 O O . LEU A 1 184 ? -3.271 -3.143 -9.541 1.00 98.81 184 LEU A O 1
ATOM 1431 N N . VAL A 1 185 ? -2.802 -1.994 -11.412 1.00 98.94 185 VAL A N 1
ATOM 1432 C CA . VAL A 1 185 ? -4.185 -1.563 -11.670 1.00 98.94 185 VAL A CA 1
ATOM 1433 C C . VAL A 1 185 ? -5.132 -2.759 -11.850 1.00 98.94 185 VAL A C 1
ATOM 1435 O O . VAL A 1 185 ? -6.239 -2.736 -11.302 1.00 98.94 185 VAL A O 1
ATOM 1438 N N . ARG A 1 186 ? -4.727 -3.834 -12.552 1.00 98.88 186 ARG A N 1
ATOM 1439 C CA . ARG A 1 186 ? -5.534 -5.072 -12.649 1.00 98.88 186 ARG A CA 1
ATOM 1440 C C . ARG A 1 186 ? -5.710 -5.739 -11.285 1.00 98.88 186 ARG A C 1
ATOM 1442 O O . ARG A 1 186 ? -6.830 -6.144 -10.973 1.00 98.88 186 ARG A O 1
ATOM 1449 N N . VAL A 1 187 ? -4.652 -5.832 -10.474 1.00 98.88 187 VAL A N 1
ATOM 1450 C CA . VAL A 1 187 ? -4.708 -6.435 -9.127 1.00 98.88 187 VAL A CA 1
ATOM 1451 C C . VAL A 1 187 ? -5.686 -5.668 -8.239 1.00 98.88 187 VAL A C 1
ATOM 1453 O O . VAL A 1 187 ? -6.645 -6.247 -7.730 1.00 98.88 187 VAL A O 1
ATOM 1456 N N . ILE A 1 188 ? -5.523 -4.350 -8.113 1.00 98.88 188 ILE A N 1
ATOM 1457 C CA . ILE A 1 188 ? -6.348 -3.512 -7.231 1.00 98.88 188 ILE A CA 1
ATOM 1458 C C . ILE A 1 188 ? -7.822 -3.519 -7.676 1.00 98.88 188 ILE A C 1
ATOM 1460 O O . ILE A 1 188 ? -8.728 -3.669 -6.847 1.00 98.88 188 ILE A O 1
ATOM 1464 N N . ARG A 1 189 ? -8.087 -3.470 -8.990 1.00 98.88 189 ARG A N 1
ATOM 1465 C CA . ARG A 1 189 ? -9.446 -3.632 -9.535 1.00 98.88 189 ARG A CA 1
ATOM 1466 C C . ARG A 1 189 ? -10.024 -5.024 -9.261 1.00 98.88 189 ARG A C 1
ATOM 1468 O O . ARG A 1 189 ? -11.214 -5.121 -8.962 1.00 98.88 189 ARG A O 1
ATOM 1475 N N . ALA A 1 190 ? -9.222 -6.092 -9.291 1.00 98.94 190 ALA A N 1
ATOM 1476 C CA . ALA A 1 190 ? -9.673 -7.440 -8.933 1.00 98.94 190 ALA A CA 1
ATOM 1477 C C . ALA A 1 190 ? -10.066 -7.544 -7.446 1.00 98.94 190 ALA A C 1
ATOM 1479 O O . ALA A 1 190 ? -11.125 -8.099 -7.137 1.00 98.94 190 ALA A O 1
ATOM 1480 N N . ILE A 1 191 ? -9.290 -6.930 -6.539 1.00 98.88 191 ILE A N 1
ATOM 1481 C CA . ILE A 1 191 ? -9.622 -6.835 -5.105 1.00 98.88 191 ILE A CA 1
ATOM 1482 C C . ILE A 1 191 ? -10.982 -6.161 -4.922 1.00 98.88 191 ILE A C 1
ATOM 1484 O O . ILE A 1 191 ? -11.872 -6.735 -4.294 1.00 98.88 191 ILE A O 1
ATOM 1488 N N . LYS A 1 192 ? -11.182 -4.972 -5.505 1.00 98.75 192 LYS A N 1
ATOM 1489 C CA . LYS A 1 192 ? -12.448 -4.230 -5.383 1.00 98.75 192 LYS A CA 1
ATOM 1490 C C . LYS A 1 192 ? -13.618 -4.935 -6.066 1.00 98.75 192 LYS A C 1
ATOM 1492 O O . LYS A 1 192 ? -14.716 -4.914 -5.522 1.00 98.75 192 LYS A O 1
ATOM 1497 N N . LYS A 1 193 ? -13.406 -5.617 -7.197 1.00 98.81 193 LYS A N 1
ATOM 1498 C CA . LYS A 1 193 ? -14.437 -6.439 -7.855 1.00 98.81 193 LYS A CA 1
ATOM 1499 C C . LYS A 1 193 ? -14.913 -7.580 -6.951 1.00 98.81 193 LYS A C 1
ATOM 1501 O O . LYS A 1 193 ? -16.111 -7.839 -6.876 1.00 98.81 193 LYS A O 1
ATOM 1506 N N . ARG A 1 194 ? -13.992 -8.259 -6.256 1.00 98.81 194 ARG A N 1
ATOM 1507 C CA . ARG A 1 194 ? -14.312 -9.367 -5.338 1.00 98.81 194 ARG A CA 1
ATOM 1508 C C . ARG A 1 194 ? -14.873 -8.886 -3.998 1.00 98.81 194 ARG A C 1
ATOM 1510 O O . ARG A 1 194 ? -15.748 -9.544 -3.434 1.00 98.81 194 ARG A O 1
ATOM 1517 N N . TYR A 1 195 ? -14.376 -7.751 -3.511 1.00 98.75 195 TYR A N 1
ATOM 1518 C CA . TYR A 1 195 ? -14.685 -7.163 -2.210 1.00 98.75 195 TYR A CA 1
ATOM 1519 C C . TYR A 1 195 ? -14.967 -5.650 -2.329 1.00 98.75 195 TYR A C 1
ATOM 1521 O O . TYR A 1 195 ? -14.158 -4.836 -1.879 1.00 98.75 195 TYR A O 1
ATOM 1529 N N . PRO A 1 196 ? -16.132 -5.228 -2.867 1.00 98.50 196 PRO A N 1
ATOM 1530 C CA . PRO A 1 196 ? -16.416 -3.806 -3.126 1.00 98.50 196 PRO A CA 1
ATOM 1531 C C . PRO A 1 196 ? -16.342 -2.913 -1.881 1.00 98.50 196 PRO A C 1
ATOM 1533 O O . PRO A 1 196 ? -15.928 -1.757 -1.956 1.00 98.50 196 PRO A O 1
ATOM 1536 N N . LYS A 1 197 ? -16.690 -3.479 -0.717 1.00 97.81 197 LYS A N 1
ATOM 1537 C CA . LYS A 1 197 ? -16.664 -2.811 0.594 1.00 97.81 197 LYS A CA 1
ATOM 1538 C C . LYS A 1 197 ? -15.292 -2.830 1.288 1.00 97.81 197 LYS A C 1
ATOM 1540 O O . LYS A 1 197 ? -15.191 -2.309 2.394 1.00 97.81 197 LYS A O 1
ATOM 1545 N N . ALA A 1 198 ? -14.257 -3.428 0.692 1.00 98.44 198 ALA A N 1
ATOM 1546 C CA . ALA A 1 198 ? -12.907 -3.361 1.245 1.00 98.44 198 ALA A CA 1
ATOM 1547 C C . ALA A 1 198 ? -12.383 -1.917 1.200 1.00 98.44 198 ALA A C 1
ATOM 1549 O O . ALA A 1 198 ? -12.447 -1.264 0.150 1.00 98.44 198 ALA A O 1
ATOM 1550 N N . LYS A 1 199 ? -11.858 -1.438 2.331 1.00 98.62 199 LYS A N 1
ATOM 1551 C CA . LYS A 1 199 ? -11.076 -0.198 2.414 1.00 98.62 199 LYS A CA 1
ATOM 1552 C C . LYS A 1 199 ? -9.622 -0.511 2.058 1.00 98.62 199 LYS A C 1
ATOM 1554 O O . LYS A 1 199 ? -9.063 -1.451 2.613 1.00 98.62 199 LYS A O 1
ATOM 1559 N N . LEU A 1 200 ? -9.014 0.256 1.158 1.00 98.88 200 LEU A N 1
ATOM 1560 C CA . LEU A 1 200 ? -7.631 0.036 0.726 1.00 98.88 200 LEU A CA 1
ATOM 1561 C C . LEU A 1 200 ? -6.790 1.265 1.066 1.00 98.88 200 LEU A C 1
ATOM 1563 O O . LEU A 1 200 ? -7.103 2.356 0.601 1.00 98.88 200 LEU A O 1
ATOM 1567 N N . ILE A 1 201 ? -5.754 1.104 1.881 1.00 98.88 201 ILE A N 1
ATOM 1568 C CA . ILE A 1 201 ? -4.710 2.122 2.038 1.00 98.88 201 ILE A CA 1
ATOM 1569 C C . ILE A 1 201 ? -3.635 1.779 1.016 1.00 98.88 201 ILE A C 1
ATOM 1571 O O . ILE A 1 201 ? -3.213 0.628 0.973 1.00 98.88 201 ILE A O 1
ATOM 1575 N N . PHE A 1 202 ? -3.221 2.725 0.184 1.00 98.88 202 PHE A N 1
ATOM 1576 C CA . PHE A 1 202 ? -2.113 2.524 -0.754 1.00 98.88 202 PHE A CA 1
ATOM 1577 C C . PHE A 1 202 ? -0.844 3.116 -0.147 1.00 98.88 202 PHE A C 1
ATOM 1579 O O . PHE A 1 202 ? -0.868 4.294 0.198 1.00 98.88 202 PHE A O 1
ATOM 1586 N N . ASN A 1 203 ? 0.242 2.353 -0.014 1.00 98.75 203 ASN A N 1
ATOM 1587 C CA . ASN A 1 203 ? 1.554 2.940 0.251 1.00 98.75 203 ASN A CA 1
ATOM 1588 C C . ASN A 1 203 ? 2.149 3.399 -1.083 1.00 98.75 203 ASN A C 1
ATOM 1590 O O . ASN A 1 203 ? 2.395 2.576 -1.965 1.00 98.75 203 ASN A O 1
ATOM 1594 N N . ARG A 1 204 ? 2.330 4.713 -1.248 1.00 98.50 204 ARG A N 1
ATOM 1595 C CA . ARG A 1 204 ? 2.754 5.360 -2.498 1.00 98.50 204 ARG A CA 1
ATOM 1596 C C . ARG A 1 204 ? 1.850 4.964 -3.681 1.00 98.50 204 ARG A C 1
ATOM 1598 O O . ARG A 1 204 ? 0.644 5.208 -3.629 1.00 98.50 204 ARG A O 1
ATOM 1605 N N . GLY A 1 205 ? 2.420 4.402 -4.752 1.00 97.50 205 GLY A N 1
ATOM 1606 C CA . GLY A 1 205 ? 1.714 4.071 -5.995 1.00 97.50 205 GLY A CA 1
ATOM 1607 C C . GLY A 1 205 ? 1.213 5.306 -6.753 1.00 97.50 205 GLY A C 1
ATOM 1608 O O . GLY A 1 205 ? 0.130 5.271 -7.340 1.00 97.50 205 GLY A O 1
ATOM 1609 N N . PHE A 1 206 ? 1.951 6.420 -6.700 1.00 98.50 206 PHE A N 1
ATOM 1610 C CA . PHE A 1 206 ? 1.508 7.715 -7.229 1.00 98.50 206 PHE A CA 1
ATOM 1611 C C . PHE A 1 206 ? 1.227 7.670 -8.740 1.00 98.50 206 PHE A C 1
ATOM 1613 O O . PHE A 1 206 ? 0.283 8.294 -9.220 1.00 98.50 206 PHE A O 1
ATOM 1620 N N . GLU A 1 207 ? 1.991 6.859 -9.466 1.00 98.38 207 GLU A N 1
ATOM 1621 C CA . GLU A 1 207 ? 1.937 6.628 -10.909 1.00 98.38 207 GLU A CA 1
ATOM 1622 C C . GLU A 1 207 ? 0.606 5.986 -11.337 1.00 98.38 207 GLU A C 1
ATOM 1624 O O . GLU A 1 207 ? 0.061 6.299 -12.398 1.00 98.38 207 GLU A O 1
ATOM 1629 N N . VAL A 1 208 ? 0.031 5.123 -10.488 1.00 98.56 208 VAL A N 1
ATOM 1630 C CA . VAL A 1 208 ? -1.238 4.431 -10.766 1.00 98.56 208 VAL A CA 1
ATOM 1631 C C . VAL A 1 208 ? -2.470 5.179 -10.247 1.00 98.56 208 VAL A C 1
ATOM 1633 O O . VAL A 1 208 ? -3.563 4.964 -10.777 1.00 98.56 208 VAL A O 1
ATOM 1636 N N . LEU A 1 209 ? -2.331 6.102 -9.284 1.00 98.56 209 LEU A N 1
ATOM 1637 C CA . LEU A 1 209 ? -3.453 6.876 -8.721 1.00 98.56 209 LEU A CA 1
ATOM 1638 C C . LEU A 1 209 ? -4.388 7.533 -9.759 1.00 98.56 209 LEU A C 1
ATOM 1640 O O . LEU A 1 209 ? -5.605 7.434 -9.565 1.00 98.56 209 LEU A O 1
ATOM 1644 N N . PRO A 1 210 ? -3.922 8.115 -10.886 1.00 98.44 210 PRO A N 1
ATOM 1645 C CA . PRO A 1 210 ? -4.814 8.650 -11.918 1.00 98.44 210 PRO A CA 1
ATOM 1646 C C . PRO A 1 210 ? -5.873 7.653 -12.424 1.00 98.44 210 PRO A C 1
ATOM 1648 O O . PRO A 1 210 ? -6.936 8.072 -12.873 1.00 98.44 210 PRO A O 1
ATOM 1651 N N . GLN A 1 211 ? -5.615 6.343 -12.324 1.00 98.69 211 GLN A N 1
ATOM 1652 C CA . GLN A 1 211 ? -6.483 5.271 -12.824 1.00 98.69 211 GLN A CA 1
ATOM 1653 C C . GLN A 1 211 ? -7.341 4.574 -11.751 1.00 98.69 211 GLN A C 1
ATOM 1655 O O . GLN A 1 211 ? -8.230 3.795 -12.122 1.00 98.69 211 GLN A O 1
ATOM 1660 N N . ILE A 1 212 ? -7.025 4.751 -10.459 1.00 98.56 212 ILE A N 1
ATOM 1661 C CA . ILE A 1 212 ? -7.584 3.955 -9.341 1.00 98.56 212 ILE A CA 1
ATOM 1662 C C . ILE A 1 212 ? -7.721 4.706 -7.997 1.00 98.56 212 ILE A C 1
ATOM 1664 O O . ILE A 1 212 ? -7.962 4.070 -6.971 1.00 98.56 212 ILE A O 1
ATOM 1668 N N . HIS A 1 213 ? -7.557 6.032 -7.943 1.00 98.50 213 HIS A N 1
ATOM 1669 C CA . HIS A 1 213 ? -7.720 6.802 -6.696 1.00 98.50 213 HIS A CA 1
ATOM 1670 C C . HIS A 1 213 ? -9.123 6.647 -6.076 1.00 98.50 213 HIS A C 1
ATOM 1672 O O . HIS A 1 213 ? -9.256 6.599 -4.858 1.00 98.50 213 HIS A O 1
ATOM 1678 N N . ASP A 1 214 ? -10.160 6.472 -6.898 1.00 98.31 214 ASP A N 1
ATOM 1679 C CA . ASP A 1 214 ? -11.544 6.186 -6.495 1.00 98.31 214 ASP A CA 1
ATOM 1680 C C . ASP A 1 214 ? -11.708 4.852 -5.737 1.00 98.31 214 ASP A C 1
ATOM 1682 O O . ASP A 1 214 ? -12.704 4.624 -5.045 1.00 98.31 214 ASP A O 1
ATOM 1686 N N . LEU A 1 215 ? -10.720 3.960 -5.843 1.00 98.75 215 LEU A N 1
ATOM 1687 C CA . LEU A 1 215 ? -10.681 2.672 -5.153 1.00 98.75 215 LEU A CA 1
ATOM 1688 C C . LEU A 1 215 ? -10.009 2.746 -3.773 1.00 98.75 215 LEU A C 1
ATOM 1690 O O . LEU A 1 215 ? -10.186 1.820 -2.967 1.00 98.75 215 LEU A O 1
ATOM 1694 N N . ALA A 1 216 ? -9.257 3.819 -3.508 1.00 98.62 216 ALA A N 1
ATOM 1695 C CA . ALA A 1 216 ? -8.519 4.041 -2.274 1.00 98.62 216 ALA A CA 1
ATOM 1696 C C . ALA A 1 216 ? -9.416 4.570 -1.141 1.00 98.62 216 ALA A C 1
ATOM 1698 O O . ALA A 1 216 ? -10.424 5.239 -1.344 1.00 98.62 216 ALA A O 1
ATOM 1699 N N . TYR A 1 217 ? -9.020 4.263 0.090 1.00 98.44 217 TYR A N 1
ATOM 1700 C CA . TYR A 1 217 ? -9.554 4.850 1.319 1.00 98.44 217 TYR A CA 1
ATOM 1701 C C . TYR A 1 217 ? -8.654 5.982 1.841 1.00 98.44 217 TYR A C 1
ATOM 1703 O O . TYR A 1 217 ? -9.142 6.923 2.461 1.00 98.44 217 TYR A O 1
ATOM 1711 N N . MET A 1 218 ? -7.346 5.867 1.603 1.00 98.31 218 MET A N 1
ATOM 1712 C CA . MET A 1 218 ? -6.289 6.789 2.022 1.00 98.31 218 MET A CA 1
ATOM 1713 C C . MET A 1 218 ? -5.016 6.446 1.237 1.00 98.31 218 MET A C 1
ATOM 1715 O O . MET A 1 218 ? -4.833 5.286 0.854 1.00 98.31 218 MET A O 1
ATOM 1719 N N . VAL A 1 219 ? -4.123 7.415 1.042 1.00 98.69 219 VAL A N 1
ATOM 1720 C CA . VAL A 1 219 ? -2.764 7.162 0.534 1.00 98.69 219 VAL A CA 1
ATOM 1721 C C . VA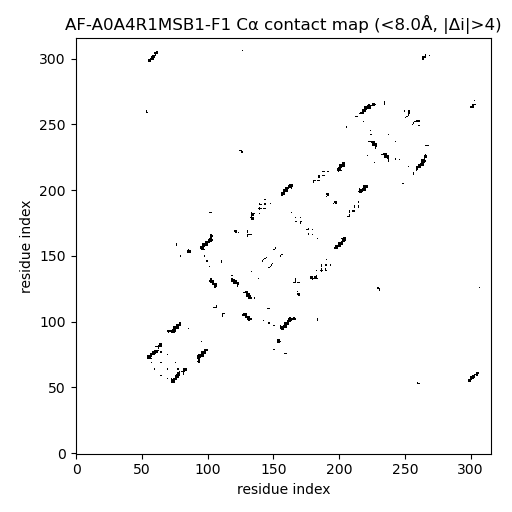L A 1 219 ? -1.758 7.422 1.652 1.00 98.69 219 VAL A C 1
ATOM 1723 O O . VAL A 1 219 ? -1.806 8.462 2.305 1.00 98.69 219 VAL A O 1
ATOM 1726 N N . ALA A 1 220 ? -0.868 6.470 1.893 1.00 98.62 220 ALA A N 1
ATOM 1727 C CA . ALA A 1 220 ? 0.266 6.592 2.793 1.00 98.62 220 ALA A CA 1
ATOM 1728 C C . ALA A 1 220 ? 1.561 6.816 1.999 1.00 98.62 220 ALA A C 1
ATOM 1730 O O . ALA A 1 220 ? 1.627 6.483 0.816 1.00 98.62 220 ALA A O 1
ATOM 1731 N N . PHE A 1 221 ? 2.595 7.359 2.636 1.00 98.31 221 PHE A N 1
ATOM 1732 C CA . PHE A 1 221 ? 3.953 7.331 2.105 1.00 98.31 221 PHE A CA 1
ATOM 1733 C C . PHE A 1 221 ? 5.005 7.348 3.219 1.00 98.31 221 PHE A C 1
ATOM 1735 O O . PHE A 1 221 ? 4.791 7.882 4.307 1.00 98.31 221 PHE A O 1
ATOM 1742 N N . GLU A 1 222 ? 6.174 6.802 2.898 1.00 95.19 222 GLU A N 1
ATOM 1743 C CA . GLU A 1 222 ? 7.362 6.752 3.754 1.00 95.19 222 GLU A CA 1
ATOM 1744 C C . GLU A 1 222 ? 8.508 7.503 3.060 1.00 95.19 222 GLU A C 1
ATOM 1746 O O . GLU A 1 222 ? 8.869 7.155 1.932 1.00 95.19 222 GLU A O 1
ATOM 1751 N N . SER A 1 223 ? 9.090 8.565 3.621 1.00 96.00 223 SER A N 1
ATOM 1752 C CA . SER A 1 223 ? 8.755 9.295 4.863 1.00 96.00 223 SER A CA 1
ATOM 1753 C C . SER A 1 223 ? 8.909 10.801 4.618 1.00 96.00 223 SER A C 1
ATOM 1755 O O . SER A 1 223 ? 9.567 11.183 3.651 1.00 96.00 223 SER A O 1
ATOM 1757 N N . LEU A 1 224 ? 8.357 11.675 5.470 1.00 96.69 224 LEU A N 1
ATOM 1758 C CA . LEU A 1 224 ? 8.391 13.127 5.231 1.00 96.69 224 LEU A CA 1
ATOM 1759 C C . LEU A 1 224 ? 9.577 13.851 5.882 1.00 96.69 224 LEU A C 1
ATOM 1761 O O . LEU A 1 224 ? 10.127 14.761 5.274 1.00 96.69 224 LEU A O 1
ATOM 1765 N N . TYR A 1 225 ? 10.002 13.489 7.093 1.00 96.25 225 TYR A N 1
ATOM 1766 C CA . TYR A 1 225 ? 11.101 14.168 7.805 1.00 96.25 225 TYR A CA 1
ATOM 1767 C C . TYR A 1 225 ? 12.155 13.205 8.360 1.00 96.25 225 TYR A C 1
ATOM 1769 O O . TYR A 1 225 ? 13.349 13.534 8.395 1.00 96.25 225 TYR A O 1
ATOM 1777 N N . ARG A 1 226 ? 11.724 12.026 8.810 1.00 96.50 226 ARG A N 1
ATOM 1778 C CA . ARG A 1 226 ? 12.542 10.993 9.449 1.00 96.50 226 ARG A CA 1
ATOM 1779 C C . ARG A 1 226 ? 12.326 9.656 8.748 1.00 96.50 226 ARG A C 1
ATOM 1781 O O . ARG A 1 226 ? 11.223 9.121 8.767 1.00 96.50 226 ARG A O 1
ATOM 1788 N N . GLY A 1 227 ? 13.374 9.139 8.116 1.00 94.75 227 GLY A N 1
ATOM 1789 C CA . GLY A 1 227 ? 13.349 7.889 7.357 1.00 94.75 227 GLY A CA 1
ATOM 1790 C C . GLY A 1 227 ? 14.091 6.748 8.052 1.00 94.75 227 GLY A C 1
ATOM 1791 O O . GLY A 1 227 ? 14.758 6.938 9.075 1.00 94.75 227 GLY A O 1
ATOM 1792 N N . TRP A 1 228 ? 14.000 5.559 7.461 1.00 94.25 228 TRP A N 1
ATOM 1793 C CA . TRP A 1 228 ? 14.753 4.370 7.857 1.00 94.25 228 TRP A CA 1
ATOM 1794 C C . TRP A 1 228 ? 15.567 3.839 6.671 1.00 94.25 228 TRP A C 1
ATOM 1796 O O . TRP A 1 228 ? 15.022 3.468 5.635 1.00 94.25 228 TRP A O 1
ATOM 1806 N N . ASP A 1 229 ? 16.889 3.798 6.820 1.00 92.44 229 ASP A N 1
ATOM 1807 C CA . ASP A 1 229 ? 17.811 3.164 5.875 1.00 92.44 229 ASP A CA 1
ATOM 1808 C C . ASP A 1 229 ? 17.922 1.683 6.259 1.00 92.44 229 ASP A C 1
ATOM 1810 O O . ASP A 1 229 ? 18.731 1.322 7.116 1.00 92.44 229 ASP A O 1
ATOM 1814 N N . ALA A 1 230 ? 17.070 0.838 5.666 1.00 88.81 230 ALA A N 1
ATOM 1815 C CA . ALA A 1 230 ? 16.985 -0.588 5.991 1.00 88.81 230 ALA A CA 1
ATOM 1816 C C . ALA A 1 230 ? 18.310 -1.332 5.751 1.00 88.81 230 ALA A C 1
ATOM 1818 O O . ALA A 1 230 ? 18.740 -2.107 6.604 1.00 88.81 230 ALA A O 1
ATOM 1819 N N . GLY A 1 231 ? 19.013 -1.016 4.657 1.00 89.12 231 GLY A N 1
ATOM 1820 C CA . GLY A 1 231 ? 20.308 -1.618 4.325 1.00 89.12 231 GLY A CA 1
ATOM 1821 C C . GLY A 1 231 ? 21.442 -1.247 5.291 1.00 89.12 231 GLY A C 1
ATOM 1822 O O . GLY A 1 231 ? 22.396 -2.009 5.424 1.00 89.12 231 GLY A O 1
ATOM 1823 N N . LYS A 1 232 ? 21.347 -0.107 5.994 1.00 91.88 232 LYS A N 1
ATOM 1824 C CA . LYS A 1 232 ? 22.304 0.298 7.049 1.00 91.88 232 LYS A CA 1
ATOM 1825 C C . LYS A 1 232 ? 21.724 0.245 8.467 1.00 91.88 232 LYS A C 1
ATOM 1827 O O . LYS A 1 232 ? 22.377 0.722 9.392 1.00 91.88 232 LYS A O 1
ATOM 1832 N N . GLN A 1 233 ? 20.508 -0.283 8.619 1.00 90.31 233 GLN A N 1
ATOM 1833 C CA . GLN A 1 233 ? 19.734 -0.378 9.861 1.00 90.31 233 GLN A CA 1
ATOM 1834 C C . GLN A 1 233 ? 19.800 0.883 10.744 1.00 90.31 233 GLN A C 1
ATOM 1836 O O . GLN A 1 233 ? 20.109 0.814 11.936 1.00 90.31 233 GLN A O 1
ATOM 1841 N N . ARG A 1 234 ? 19.537 2.058 10.158 1.00 94.12 234 ARG A N 1
ATOM 1842 C CA . ARG A 1 234 ? 19.639 3.343 10.870 1.00 94.12 234 ARG A CA 1
ATOM 1843 C C . ARG A 1 234 ? 18.551 4.338 10.485 1.00 94.12 234 ARG A C 1
ATOM 1845 O O . ARG A 1 234 ? 18.123 4.405 9.336 1.00 94.12 234 ARG A O 1
ATOM 1852 N N . TYR A 1 235 ? 18.191 5.185 11.443 1.00 94.31 235 TYR A N 1
ATOM 1853 C CA . TYR A 1 235 ? 17.359 6.360 11.203 1.00 94.31 235 TYR A CA 1
ATOM 1854 C C . TYR A 1 235 ? 18.107 7.402 10.362 1.00 94.31 235 TYR A C 1
ATOM 1856 O O . TYR A 1 235 ? 19.317 7.593 10.522 1.00 94.31 235 TYR A O 1
ATOM 1864 N N . THR A 1 236 ? 17.384 8.091 9.485 1.00 95.25 236 THR A N 1
ATOM 1865 C CA . THR A 1 236 ? 17.913 9.119 8.580 1.00 95.25 236 THR A CA 1
ATOM 1866 C C . THR A 1 236 ? 17.028 10.363 8.565 1.00 95.25 236 THR A C 1
ATOM 1868 O O . THR A 1 236 ? 15.873 10.340 8.993 1.00 95.25 236 THR A O 1
ATOM 1871 N N . GLU A 1 237 ? 17.565 11.475 8.064 1.00 96.38 237 GLU A N 1
ATOM 1872 C CA . GLU A 1 237 ? 16.748 12.623 7.669 1.00 96.38 237 GLU A CA 1
ATOM 1873 C C . GLU A 1 237 ? 16.363 12.490 6.193 1.00 96.38 237 GLU A C 1
ATOM 1875 O O . GLU A 1 237 ? 17.189 12.086 5.372 1.00 96.38 237 GLU A O 1
ATOM 1880 N N . VAL A 1 238 ? 15.125 12.849 5.853 1.00 96.00 238 VAL A N 1
ATOM 1881 C CA . VAL A 1 238 ? 14.647 12.860 4.462 1.00 96.00 238 VAL A CA 1
ATOM 1882 C C . VAL A 1 238 ? 15.210 14.103 3.749 1.00 96.00 238 VAL A C 1
ATOM 1884 O O . VAL A 1 238 ? 15.005 15.207 4.267 1.00 96.00 238 VAL A O 1
ATOM 1887 N N . PRO A 1 239 ? 15.917 13.982 2.606 1.00 97.50 239 P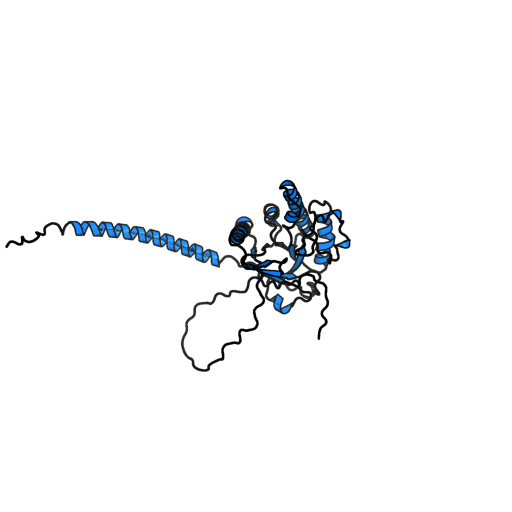RO A N 1
ATOM 1888 C CA . PRO A 1 239 ? 16.467 15.120 1.863 1.00 97.50 239 PRO A CA 1
ATOM 1889 C C . PRO A 1 239 ? 15.402 16.147 1.461 1.00 97.50 239 PRO A C 1
ATOM 1891 O O . PRO A 1 239 ? 14.294 15.777 1.096 1.00 97.50 239 PRO A O 1
ATOM 1894 N N . GLN A 1 240 ? 15.737 17.444 1.474 1.00 97.56 240 GLN A N 1
ATOM 1895 C CA . GLN A 1 240 ? 14.769 18.519 1.192 1.00 97.56 240 GLN A CA 1
ATOM 1896 C C . GLN A 1 240 ? 14.048 18.350 -0.158 1.00 97.56 240 GLN A C 1
ATOM 1898 O O . GLN A 1 240 ? 12.836 18.515 -0.203 1.00 97.56 240 GLN A O 1
ATOM 1903 N N . ALA A 1 241 ? 14.764 17.964 -1.221 1.00 98.06 241 ALA A N 1
ATOM 1904 C CA . ALA A 1 241 ? 14.169 17.735 -2.540 1.00 98.06 241 ALA A CA 1
ATOM 1905 C C . ALA A 1 241 ? 13.098 16.626 -2.520 1.00 98.06 241 ALA A C 1
ATOM 1907 O O . ALA A 1 241 ? 12.026 16.790 -3.100 1.00 98.06 241 ALA A O 1
ATOM 1908 N N . ASP A 1 242 ? 13.359 15.536 -1.794 1.00 97.25 242 ASP A N 1
ATOM 1909 C CA . ASP A 1 242 ? 12.426 14.421 -1.622 1.00 97.25 242 ASP A CA 1
ATOM 1910 C C . ASP A 1 242 ? 11.190 14.877 -0.828 1.00 97.25 242 ASP A C 1
ATOM 1912 O O . ASP A 1 242 ? 10.065 14.523 -1.180 1.00 97.25 242 ASP A O 1
ATOM 1916 N N . ARG A 1 243 ? 11.377 15.730 0.195 1.00 98.00 243 ARG A N 1
ATOM 1917 C CA . ARG A 1 243 ? 10.268 16.350 0.949 1.00 98.00 243 ARG A CA 1
ATOM 1918 C C . ARG A 1 243 ? 9.390 17.212 0.053 1.00 98.00 243 ARG A C 1
ATOM 1920 O O . ARG A 1 243 ? 8.172 17.074 0.089 1.00 98.00 243 ARG A O 1
ATOM 1927 N N . ASP A 1 244 ? 9.996 18.081 -0.752 1.00 98.31 244 ASP A N 1
ATOM 1928 C CA . ASP A 1 244 ? 9.270 18.976 -1.655 1.00 98.31 244 ASP A CA 1
ATOM 1929 C C . ASP A 1 244 ? 8.482 18.179 -2.707 1.00 98.31 244 ASP A C 1
ATOM 1931 O O . ASP A 1 244 ? 7.315 18.475 -2.970 1.00 98.31 244 ASP A O 1
ATOM 1935 N N . TRP A 1 245 ? 9.072 17.105 -3.244 1.00 98.12 245 TRP A N 1
ATOM 1936 C CA . TRP A 1 245 ? 8.383 16.188 -4.151 1.00 98.12 245 TRP A CA 1
ATOM 1937 C C . TRP A 1 245 ? 7.215 15.452 -3.475 1.00 98.12 245 TRP A C 1
ATOM 1939 O O . TRP A 1 245 ? 6.100 15.475 -4.001 1.00 98.12 245 TRP A O 1
ATOM 1949 N N . LEU A 1 246 ? 7.417 14.873 -2.285 1.00 98.25 246 LEU A N 1
ATOM 1950 C CA . LEU A 1 246 ? 6.355 14.203 -1.520 1.00 98.25 246 LEU A CA 1
ATOM 1951 C C . LEU A 1 246 ? 5.216 15.159 -1.140 1.00 98.25 246 LEU A C 1
ATOM 1953 O O . LEU A 1 246 ? 4.048 14.776 -1.201 1.00 98.25 246 LEU A O 1
ATOM 1957 N N . LEU A 1 247 ? 5.519 16.417 -0.809 1.00 98.12 247 LEU A N 1
ATOM 1958 C CA . LEU A 1 247 ? 4.508 17.438 -0.523 1.00 98.12 247 LEU A CA 1
ATOM 1959 C C . LEU A 1 247 ? 3.685 17.811 -1.766 1.00 98.12 247 LEU A C 1
ATOM 1961 O O . LEU A 1 247 ? 2.483 18.050 -1.634 1.00 98.12 247 LEU A O 1
ATOM 1965 N N . MET A 1 248 ? 4.272 17.796 -2.969 1.00 98.12 248 MET A N 1
ATOM 1966 C CA . MET A 1 248 ? 3.515 17.947 -4.221 1.00 98.12 248 MET A CA 1
ATOM 1967 C C . MET A 1 248 ? 2.599 16.744 -4.499 1.00 98.12 248 MET A C 1
ATOM 1969 O O . MET A 1 248 ? 1.453 16.940 -4.918 1.00 98.12 248 MET A O 1
ATOM 1973 N N . GLN A 1 249 ? 3.045 15.513 -4.216 1.00 98.31 249 GLN A N 1
ATOM 1974 C CA . GLN A 1 249 ? 2.178 14.328 -4.305 1.00 98.31 249 GLN A CA 1
ATOM 1975 C C . GLN A 1 249 ? 1.024 14.413 -3.295 1.00 98.31 249 GLN A C 1
ATOM 1977 O O . GLN A 1 249 ? -0.142 14.286 -3.667 1.00 98.31 249 GLN A O 1
ATOM 1982 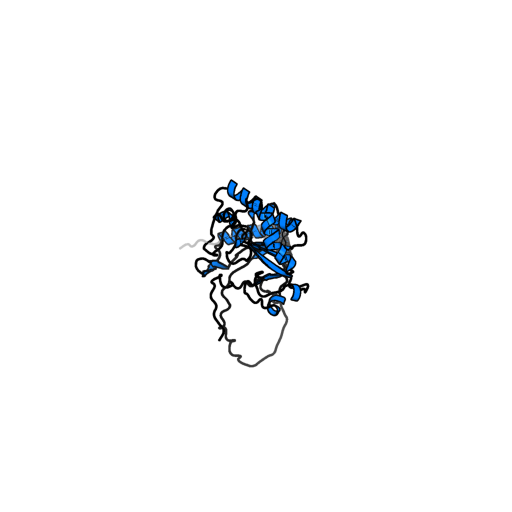N N . ALA A 1 250 ? 1.321 14.728 -2.031 1.00 97.94 250 ALA A N 1
ATOM 1983 C CA . ALA A 1 250 ? 0.325 14.897 -0.975 1.00 97.94 250 ALA A CA 1
ATOM 1984 C C . ALA A 1 250 ? -0.702 15.998 -1.300 1.00 97.94 250 ALA A C 1
ATOM 1986 O O . ALA A 1 250 ? -1.900 15.805 -1.087 1.00 97.94 250 ALA A O 1
ATOM 1987 N N . ALA A 1 251 ? -0.257 17.130 -1.860 1.00 97.94 251 ALA A N 1
ATOM 1988 C CA . ALA A 1 251 ? -1.145 18.184 -2.341 1.00 97.94 251 ALA A CA 1
ATOM 1989 C C . ALA A 1 251 ? -2.050 17.684 -3.478 1.00 97.94 251 ALA A C 1
ATOM 1991 O O . ALA A 1 251 ? -3.257 17.890 -3.424 1.00 97.94 251 ALA A O 1
ATOM 1992 N N . THR A 1 252 ? -1.507 16.951 -4.453 1.00 97.88 252 THR A N 1
ATOM 1993 C CA . THR A 1 252 ? -2.288 16.355 -5.553 1.00 97.88 252 THR A CA 1
ATOM 1994 C C . THR A 1 252 ? -3.367 15.402 -5.026 1.00 97.88 252 THR A C 1
ATOM 1996 O O . THR A 1 252 ? -4.534 15.512 -5.404 1.00 97.88 252 THR A O 1
ATOM 1999 N N . ILE A 1 253 ? -3.016 14.522 -4.085 1.00 98.12 253 ILE A N 1
ATOM 2000 C CA . ILE A 1 253 ? -3.937 13.543 -3.489 1.00 98.12 253 ILE A CA 1
ATOM 2001 C C . ILE A 1 253 ? -5.062 14.226 -2.697 1.00 98.12 253 ILE A C 1
ATOM 2003 O O . ILE A 1 253 ? -6.238 13.886 -2.862 1.00 98.12 253 ILE A O 1
ATOM 2007 N N . ARG A 1 254 ? -4.719 15.221 -1.874 1.00 97.12 254 ARG A N 1
ATOM 2008 C CA . ARG A 1 254 ? -5.684 15.998 -1.085 1.00 97.12 254 ARG A CA 1
ATOM 2009 C C . ARG A 1 254 ? -6.575 16.875 -1.968 1.00 97.12 254 ARG A C 1
ATOM 2011 O O . ARG A 1 254 ? -7.788 16.918 -1.774 1.00 97.12 254 ARG A O 1
ATOM 2018 N N . ASP A 1 255 ? -5.991 17.588 -2.927 1.00 97.19 255 ASP A N 1
ATOM 2019 C CA . ASP A 1 255 ? -6.671 18.676 -3.631 1.00 97.19 255 ASP A CA 1
ATOM 2020 C C . ASP A 1 255 ? -7.392 18.206 -4.895 1.00 97.19 255 ASP A C 1
ATOM 2022 O O . ASP A 1 255 ? -8.459 18.746 -5.196 1.00 97.19 255 ASP A O 1
ATOM 2026 N N . GLN A 1 256 ? -6.881 17.187 -5.594 1.00 97.31 256 GLN A N 1
ATOM 2027 C CA . GLN A 1 256 ? -7.531 16.610 -6.777 1.00 97.31 256 GLN A CA 1
ATOM 2028 C C . GLN A 1 256 ? -8.371 15.382 -6.413 1.00 97.31 256 GLN A C 1
ATOM 2030 O O . GLN A 1 256 ? -9.568 15.367 -6.691 1.00 97.31 256 GLN A O 1
A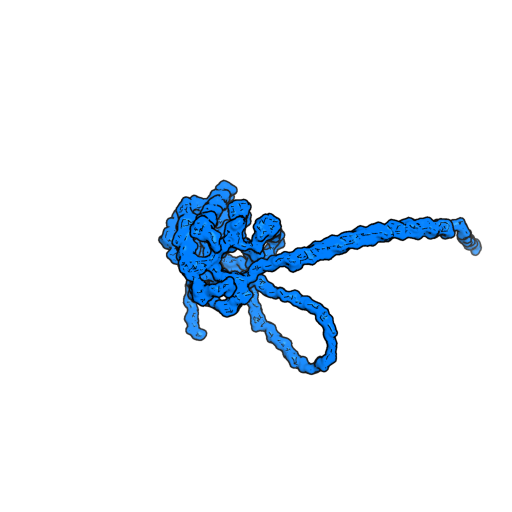TOM 2035 N N . TYR A 1 257 ? -7.782 14.383 -5.744 1.00 97.56 257 TYR A N 1
ATOM 2036 C CA . TYR A 1 257 ? -8.470 13.114 -5.451 1.00 97.56 257 TYR A CA 1
ATOM 2037 C C . TYR A 1 257 ? -9.335 13.143 -4.181 1.00 97.56 257 TYR A C 1
ATOM 2039 O O . TYR A 1 257 ? -10.122 12.226 -3.962 1.00 97.56 257 TYR A O 1
ATOM 2047 N N . LYS A 1 258 ? -9.223 14.196 -3.356 1.00 96.62 258 LYS A N 1
ATOM 2048 C CA . LYS A 1 258 ? -9.969 14.380 -2.093 1.00 96.62 258 LYS A CA 1
ATOM 2049 C C . LYS A 1 258 ? -9.785 13.231 -1.090 1.00 96.62 258 LYS A C 1
ATOM 2051 O O . LYS A 1 258 ? -10.674 12.954 -0.285 1.00 96.62 258 LYS A O 1
ATOM 2056 N N . LEU A 1 259 ? -8.623 12.581 -1.123 1.00 97.19 259 LEU A N 1
ATOM 2057 C CA . LEU A 1 259 ? -8.275 11.479 -0.225 1.00 97.19 259 LEU A CA 1
ATOM 2058 C C . LEU A 1 259 ? -7.477 11.979 0.992 1.00 97.19 259 LEU A C 1
ATOM 2060 O O . LEU A 1 259 ? -6.668 12.902 0.854 1.00 97.19 259 LEU A O 1
ATOM 2064 N N . PRO A 1 260 ? -7.631 11.348 2.172 1.00 97.38 260 PRO A N 1
ATOM 2065 C CA . PRO A 1 260 ? -6.700 11.530 3.280 1.00 97.38 260 PRO A CA 1
ATOM 2066 C C . PRO A 1 260 ? -5.287 11.070 2.893 1.00 97.38 260 PRO A C 1
ATOM 2068 O O . PRO A 1 260 ? -5.121 10.112 2.130 1.00 97.38 260 PRO A O 1
ATOM 2071 N N . VAL A 1 261 ? -4.279 11.731 3.465 1.00 97.25 261 VAL A N 1
ATOM 2072 C CA . VAL A 1 261 ? -2.857 11.428 3.254 1.00 97.25 261 VAL A CA 1
ATOM 2073 C C . VAL A 1 261 ? -2.184 11.147 4.598 1.00 97.25 261 VAL A C 1
ATOM 2075 O O . VAL A 1 261 ? -2.363 11.914 5.543 1.00 97.25 261 VAL A O 1
ATOM 2078 N N . LEU A 1 262 ? -1.405 10.068 4.674 1.00 97.56 262 LEU A N 1
ATOM 2079 C CA . LEU A 1 262 ? -0.641 9.650 5.851 1.00 97.56 262 LEU A CA 1
ATOM 2080 C C . LEU A 1 262 ? 0.864 9.686 5.545 1.00 97.56 262 LEU A C 1
ATOM 2082 O O . LEU A 1 262 ? 1.315 8.975 4.655 1.00 97.56 262 LEU A O 1
ATOM 2086 N N . SER A 1 263 ? 1.649 10.445 6.313 1.00 97.38 263 SER A N 1
ATOM 2087 C CA . SER A 1 263 ? 3.103 10.228 6.362 1.00 97.38 263 SER A CA 1
ATOM 2088 C C . SER A 1 263 ? 3.426 9.206 7.443 1.00 97.38 263 SER A C 1
ATOM 2090 O O . SER A 1 263 ? 2.880 9.285 8.545 1.00 97.38 263 SER A O 1
ATOM 2092 N N . ILE A 1 264 ? 4.323 8.273 7.143 1.00 97.31 264 ILE A N 1
ATOM 2093 C CA . ILE A 1 264 ? 4.884 7.326 8.106 1.00 97.31 264 ILE A CA 1
ATOM 2094 C C . ILE A 1 264 ? 6.366 7.670 8.269 1.00 97.31 264 ILE A C 1
ATOM 2096 O O . ILE A 1 264 ? 7.169 7.506 7.350 1.00 97.31 264 ILE A O 1
ATOM 2100 N N . ASP A 1 265 ? 6.715 8.165 9.453 1.00 96.31 265 ASP A N 1
ATOM 2101 C CA . ASP A 1 265 ? 8.053 8.644 9.794 1.00 96.31 265 ASP A CA 1
ATOM 2102 C C . ASP A 1 265 ? 8.696 7.754 10.866 1.00 96.31 265 ASP A C 1
ATOM 2104 O O . ASP A 1 265 ? 8.071 7.377 11.861 1.00 96.31 265 ASP A O 1
ATOM 2108 N N . TYR A 1 266 ? 9.976 7.442 10.677 1.00 94.62 266 TYR A N 1
ATOM 2109 C CA . TYR A 1 266 ? 10.745 6.547 11.534 1.00 94.62 266 TYR A CA 1
ATOM 2110 C C . TYR A 1 266 ? 11.581 7.332 12.541 1.00 94.62 266 TYR A C 1
ATOM 2112 O O . TYR A 1 266 ? 12.654 7.846 12.227 1.00 94.62 266 TYR A O 1
ATOM 2120 N N . CYS A 1 267 ? 11.110 7.392 13.782 1.00 91.19 267 CYS A N 1
ATOM 2121 C CA . CYS A 1 267 ? 11.824 8.028 14.886 1.00 91.19 267 CYS A CA 1
ATOM 2122 C C . CYS A 1 267 ? 12.493 6.987 15.801 1.00 91.19 267 CYS A C 1
ATOM 2124 O O . CYS A 1 267 ? 11.909 5.928 16.044 1.00 91.19 267 CYS A O 1
ATOM 2126 N N . PRO A 1 268 ? 13.669 7.294 16.388 1.00 86.50 268 PRO A N 1
ATOM 2127 C CA . PRO A 1 268 ? 14.205 6.520 17.502 1.00 86.50 268 PRO A CA 1
ATOM 2128 C C . PRO A 1 268 ? 13.173 6.388 18.632 1.00 86.50 268 PRO A C 1
ATOM 2130 O O . PRO A 1 268 ? 12.432 7.345 18.885 1.00 86.50 268 PRO A O 1
ATOM 2133 N N . PRO A 1 269 ? 13.132 5.252 19.355 1.00 83.94 269 PRO A N 1
ATOM 2134 C CA . PRO A 1 269 ? 12.288 5.139 20.536 1.00 83.94 269 PRO A CA 1
ATOM 2135 C C . PRO A 1 269 ? 12.671 6.226 21.557 1.00 83.94 269 PRO A C 1
ATOM 2137 O O . PRO A 1 269 ? 13.860 6.545 21.679 1.00 83.94 269 PRO A O 1
ATOM 2140 N N . PRO A 1 270 ? 11.707 6.784 22.316 1.00 76.94 270 PRO A N 1
ATOM 2141 C CA . PRO A 1 270 ? 12.008 7.767 23.347 1.00 76.94 270 PRO A CA 1
ATOM 2142 C C . PRO A 1 270 ? 13.052 7.217 24.319 1.00 76.94 270 PRO A C 1
ATOM 2144 O O . PRO A 1 270 ? 12.852 6.165 24.930 1.00 76.94 270 PRO A O 1
ATOM 2147 N N . THR A 1 271 ? 14.168 7.926 24.485 1.00 62.38 271 THR A N 1
ATOM 2148 C CA . THR A 1 271 ? 15.165 7.559 25.488 1.00 62.38 271 THR A CA 1
ATOM 2149 C C . THR A 1 271 ? 14.551 7.724 26.875 1.00 62.38 271 THR A C 1
ATOM 2151 O O . THR A 1 271 ? 14.215 8.828 27.304 1.00 62.38 271 THR A O 1
ATOM 2154 N N . THR A 1 272 ? 14.426 6.621 27.614 1.00 49.09 272 THR A N 1
ATOM 2155 C CA . THR A 1 272 ? 13.951 6.580 29.005 1.00 49.09 272 THR A CA 1
ATOM 2156 C C . THR A 1 272 ? 14.993 7.156 29.973 1.00 49.09 272 THR A C 1
ATOM 2158 O O . THR A 1 272 ? 15.468 6.496 30.893 1.00 49.09 272 THR A O 1
ATOM 2161 N N . ARG A 1 273 ? 15.362 8.429 29.776 1.00 43.19 273 ARG A N 1
ATOM 2162 C CA . ARG A 1 273 ? 16.210 9.193 30.700 1.00 43.19 273 ARG A CA 1
ATOM 2163 C C . ARG A 1 273 ? 15.887 10.689 30.754 1.00 43.19 273 ARG A C 1
ATOM 2165 O O . ARG A 1 273 ? 16.782 11.524 30.823 1.00 43.19 273 ARG A O 1
ATOM 2172 N N . ALA A 1 274 ? 14.602 11.014 30.838 1.00 36.66 274 ALA A N 1
ATOM 2173 C CA . ALA A 1 274 ? 14.158 12.228 31.513 1.00 36.66 274 ALA A CA 1
ATOM 2174 C C . ALA A 1 274 ? 13.631 11.840 32.904 1.00 36.66 274 ALA A C 1
ATOM 2176 O O . ALA A 1 274 ? 12.454 11.523 33.067 1.00 36.66 274 ALA A O 1
ATOM 2177 N N . GLN A 1 275 ? 14.505 11.841 33.919 1.00 33.59 275 GLN A N 1
ATOM 2178 C CA . GLN A 1 275 ? 14.014 11.928 35.297 1.00 33.59 275 GLN A CA 1
ATOM 2179 C C . GLN A 1 275 ? 13.236 13.250 35.417 1.00 33.59 275 GLN A C 1
ATOM 2181 O O . GLN A 1 275 ? 13.758 14.279 34.976 1.00 33.59 275 GLN A O 1
ATOM 2186 N N . PRO A 1 276 ? 12.019 13.268 35.989 1.00 38.84 276 PRO A N 1
ATOM 2187 C CA . PRO A 1 276 ? 11.345 14.529 36.257 1.00 38.84 276 PRO A CA 1
ATOM 2188 C C . PRO A 1 276 ? 12.230 15.367 37.195 1.00 38.84 276 PRO A C 1
ATOM 2190 O O . PRO A 1 276 ? 12.768 14.816 38.163 1.00 38.84 276 PRO A O 1
ATOM 2193 N N . PRO A 1 277 ? 12.406 16.678 36.941 1.00 35.81 277 PRO A N 1
ATOM 2194 C CA . PRO A 1 277 ? 13.234 17.518 37.796 1.00 35.81 277 PRO A CA 1
ATOM 2195 C C . PRO A 1 277 ? 12.703 17.485 39.239 1.00 35.81 277 PRO A C 1
ATOM 2197 O O . PRO A 1 277 ? 11.483 17.429 39.443 1.00 35.81 277 PRO A O 1
ATOM 2200 N N . PRO A 1 278 ? 13.587 17.515 40.255 1.00 32.22 278 PRO A N 1
ATOM 2201 C CA . PRO A 1 278 ? 13.177 17.377 41.646 1.00 32.22 278 PRO A CA 1
ATOM 2202 C C . PRO A 1 278 ? 12.175 18.472 42.018 1.00 32.22 278 PRO A C 1
ATOM 2204 O O . PRO A 1 278 ? 12.450 19.667 41.885 1.00 32.22 278 PRO A O 1
ATOM 2207 N N . ARG A 1 279 ? 10.997 18.059 42.500 1.00 35.75 279 ARG A N 1
ATOM 2208 C CA . ARG A 1 279 ? 9.923 18.967 42.920 1.00 35.75 279 ARG A CA 1
ATOM 2209 C C . ARG A 1 279 ? 10.372 19.803 44.125 1.00 35.75 279 ARG A C 1
ATOM 2211 O O . ARG A 1 279 ? 10.180 19.394 45.268 1.00 35.75 279 ARG A O 1
ATOM 2218 N N . ARG A 1 280 ? 10.907 21.006 43.890 1.00 34.72 280 ARG A N 1
ATOM 2219 C CA . ARG A 1 280 ? 10.981 22.043 44.933 1.00 34.72 280 ARG A CA 1
ATOM 2220 C C . ARG A 1 280 ? 9.556 22.481 45.277 1.00 34.72 280 ARG A C 1
ATOM 2222 O O . ARG A 1 280 ? 8.801 22.901 44.404 1.00 34.72 280 ARG A O 1
ATOM 2229 N N . GLY A 1 281 ? 9.176 22.316 46.541 1.00 30.47 281 GLY A N 1
ATOM 2230 C CA . GLY A 1 281 ? 7.812 22.566 47.002 1.00 30.47 281 GLY A CA 1
ATOM 2231 C C . GLY A 1 281 ? 7.465 24.048 47.182 1.00 30.47 281 GLY A C 1
ATOM 2232 O O . GLY A 1 281 ? 8.347 24.877 47.381 1.00 30.47 281 GLY A O 1
ATOM 2233 N N . SER A 1 282 ? 6.149 24.318 47.218 1.00 31.05 282 SER A N 1
ATOM 2234 C CA . SER A 1 282 ? 5.471 25.491 47.820 1.00 31.05 282 SER A CA 1
ATOM 2235 C C . SER A 1 282 ? 5.898 26.891 47.316 1.00 31.05 282 SER A C 1
ATOM 2237 O O . SER A 1 282 ? 6.986 27.355 47.622 1.00 31.05 282 SER A O 1
ATOM 2239 N N . ARG A 1 283 ? 5.057 27.687 46.633 1.00 30.27 283 ARG A N 1
ATOM 2240 C CA . ARG A 1 283 ? 3.697 28.132 47.022 1.00 30.27 283 ARG A CA 1
ATOM 2241 C C . ARG A 1 283 ? 2.862 28.635 45.815 1.00 30.27 283 ARG A C 1
ATOM 2243 O O . ARG A 1 283 ? 3.410 29.138 44.844 1.00 30.27 283 ARG A O 1
ATOM 2250 N N . LYS A 1 284 ? 1.530 28.548 45.942 1.00 27.36 284 LYS A N 1
ATOM 2251 C CA . LYS A 1 284 ? 0.467 29.290 45.205 1.00 27.36 284 LYS A CA 1
ATOM 2252 C C . LYS A 1 284 ? -0.186 30.307 46.181 1.00 27.36 284 LYS A C 1
ATOM 2254 O O . LYS A 1 284 ? 0.171 30.238 47.361 1.00 27.36 284 LYS A O 1
ATOM 2259 N N . PRO A 1 285 ? -1.192 31.133 45.801 1.00 42.50 285 PRO A N 1
ATOM 2260 C CA . PRO A 1 285 ? -1.765 31.444 44.472 1.00 42.50 285 PRO A CA 1
ATOM 2261 C C . PRO A 1 285 ? -1.312 32.859 44.008 1.00 42.50 285 PRO A C 1
ATOM 2263 O O . PRO A 1 285 ? -0.372 33.384 44.591 1.00 42.50 285 PRO A O 1
ATOM 2266 N N . ALA A 1 286 ? -1.858 33.551 42.997 1.00 25.86 286 ALA A N 1
ATOM 2267 C CA . ALA A 1 286 ? -2.907 33.296 41.985 1.00 25.86 286 ALA A CA 1
ATOM 2268 C C . ALA A 1 286 ? -2.356 33.743 40.595 1.00 25.86 286 ALA A C 1
ATOM 2270 O O . ALA A 1 286 ? -1.139 33.833 40.472 1.00 25.86 286 ALA A O 1
ATOM 2271 N N . SER A 1 287 ? -3.078 34.013 39.499 1.00 27.41 287 SER A N 1
ATOM 2272 C CA . SER A 1 287 ? -4.490 33.952 39.055 1.00 27.41 287 SER A CA 1
ATOM 2273 C C . SER A 1 287 ? -4.483 33.631 37.538 1.00 27.41 287 SER A C 1
ATOM 2275 O O . SER A 1 287 ? -3.440 33.719 36.895 1.00 27.41 287 SER A O 1
ATOM 2277 N N . SER A 1 288 ? -5.611 33.221 36.947 1.00 25.83 288 SER A N 1
ATOM 2278 C CA . SER A 1 288 ? -5.737 32.942 35.494 1.00 25.83 288 SER A CA 1
ATOM 2279 C C . SER A 1 288 ? -6.588 34.033 34.807 1.00 25.83 288 SER A C 1
ATOM 2281 O O . SER A 1 288 ? -7.308 34.732 35.522 1.00 25.83 288 SER A O 1
ATOM 2283 N N . PRO A 1 289 ? -6.506 34.219 33.469 1.00 33.38 289 PRO A N 1
ATOM 2284 C CA . PRO A 1 289 ? -7.179 33.296 32.543 1.00 33.38 289 PRO A CA 1
ATOM 2285 C C . PRO A 1 289 ? -6.383 32.885 31.279 1.00 33.38 289 PRO A C 1
ATOM 2287 O O . PRO A 1 289 ? -5.857 33.707 30.540 1.00 33.38 289 PRO A O 1
ATOM 2290 N N . THR A 1 290 ? -6.377 31.570 31.040 1.00 28.67 290 THR A N 1
ATOM 2291 C CA . THR A 1 290 ? -6.516 30.851 29.751 1.00 28.67 290 THR A CA 1
ATOM 2292 C C . THR A 1 290 ? -6.078 31.474 28.411 1.00 28.67 290 THR A C 1
ATOM 2294 O O . THR A 1 290 ? -6.660 32.438 27.918 1.00 28.67 290 THR A O 1
ATOM 2297 N N . SER A 1 291 ? -5.258 30.716 27.679 1.00 23.70 291 SER A N 1
ATOM 2298 C CA . SER A 1 291 ? -5.412 30.493 26.229 1.00 23.70 291 SER A CA 1
ATOM 2299 C C . SER A 1 291 ? -5.095 29.019 25.914 1.00 23.70 291 SER A C 1
ATOM 2301 O O . SER A 1 291 ? -4.342 28.406 26.676 1.00 23.70 291 SER A O 1
ATOM 2303 N N . PRO A 1 292 ? -5.720 28.404 24.892 1.00 26.44 292 PRO A N 1
ATOM 2304 C CA . PRO A 1 292 ? -5.783 26.948 24.778 1.00 26.44 292 PRO A CA 1
ATOM 2305 C C . PRO A 1 292 ? -4.513 26.342 24.172 1.00 26.44 292 PRO A C 1
ATOM 2307 O O . PRO A 1 292 ? -4.042 26.764 23.118 1.00 26.44 292 PRO A O 1
ATOM 2310 N N . THR A 1 293 ? -3.994 25.294 24.808 1.00 25.91 293 THR A N 1
ATOM 2311 C CA . THR A 1 293 ? -3.008 24.394 24.198 1.00 25.91 293 THR A CA 1
ATOM 2312 C C . THR A 1 293 ? -3.691 23.549 23.128 1.00 25.91 293 THR A C 1
ATOM 2314 O O . THR A 1 293 ? -4.636 22.825 23.442 1.00 25.91 293 THR A O 1
ATOM 2317 N N . ALA A 1 294 ? -3.213 23.625 21.886 1.00 25.06 294 ALA A N 1
ATOM 2318 C CA . ALA A 1 294 ? -3.671 22.750 20.812 1.00 25.06 294 ALA A CA 1
ATOM 2319 C C . ALA A 1 294 ? -3.396 21.275 21.167 1.00 25.06 294 ALA A C 1
ATOM 2321 O O . ALA A 1 294 ? -2.267 20.926 21.512 1.00 25.06 294 ALA A O 1
ATOM 2322 N N . ASP A 1 295 ? -4.431 20.433 21.091 1.00 25.75 295 ASP A N 1
ATOM 2323 C CA . ASP A 1 295 ? -4.369 18.988 21.351 1.00 25.75 295 ASP A CA 1
ATOM 2324 C C . ASP A 1 295 ? -3.636 18.280 20.197 1.00 25.75 295 ASP A C 1
ATOM 2326 O O . ASP A 1 295 ? -4.247 17.772 19.257 1.00 25.75 295 ASP A O 1
ATOM 2330 N N . SER A 1 296 ? -2.302 18.296 20.226 1.00 25.45 296 SER A N 1
ATOM 2331 C CA . SER A 1 296 ? -1.453 17.618 19.244 1.00 25.45 296 SER A CA 1
ATOM 2332 C C . SER A 1 296 ? -1.354 16.121 19.541 1.00 25.45 296 SER A C 1
ATOM 2334 O O . SER A 1 296 ? -0.332 15.609 20.006 1.00 25.45 296 SER A O 1
ATOM 2336 N N . ARG A 1 297 ? -2.431 15.393 19.227 1.00 25.00 297 ARG A N 1
ATOM 2337 C CA . ARG A 1 297 ? -2.410 13.925 19.186 1.00 25.00 297 ARG A CA 1
ATOM 2338 C C . ARG A 1 297 ? -1.356 13.458 18.170 1.00 25.00 297 ARG A C 1
ATOM 2340 O O . ARG A 1 297 ? -1.367 13.948 17.040 1.00 25.00 297 ARG A O 1
ATOM 2347 N N . PRO A 1 298 ? -0.454 12.525 18.524 1.00 28.27 298 PRO A N 1
ATOM 2348 C CA . PRO A 1 298 ? 0.584 12.069 17.607 1.00 28.27 298 PRO A CA 1
ATOM 2349 C C . PRO A 1 298 ? -0.026 11.289 16.434 1.00 28.27 298 PRO A C 1
ATOM 2351 O O . PRO A 1 298 ? -0.620 10.225 16.612 1.00 28.27 298 PRO A O 1
ATOM 2354 N N . SER A 1 299 ? 0.153 11.817 15.225 1.00 34.72 299 SER A N 1
ATOM 2355 C CA . SER A 1 299 ? -0.201 11.156 13.972 1.00 34.72 299 SER A CA 1
ATOM 2356 C C . SER A 1 299 ? 0.803 10.042 13.665 1.00 34.72 299 SER A C 1
ATOM 2358 O O . SER A 1 299 ? 1.901 10.318 13.188 1.00 34.72 299 SER A O 1
ATOM 2360 N N . ALA A 1 300 ? 0.383 8.804 13.921 1.00 36.16 300 ALA A N 1
ATOM 2361 C CA . ALA A 1 300 ? 1.112 7.556 13.714 1.00 36.16 300 ALA A CA 1
ATOM 2362 C C . ALA A 1 300 ? 2.360 7.312 14.579 1.00 36.16 300 ALA A C 1
ATOM 2364 O O . ALA A 1 300 ? 3.321 8.074 14.618 1.00 36.16 300 ALA A O 1
ATOM 2365 N N . TRP A 1 301 ? 2.350 6.145 15.225 1.00 31.64 301 TRP A N 1
ATOM 2366 C CA . TRP A 1 301 ? 3.541 5.480 15.736 1.00 31.64 301 TRP A CA 1
ATOM 2367 C C . TRP A 1 301 ? 3.795 4.252 14.867 1.00 31.64 301 TRP A C 1
ATOM 2369 O O . TRP A 1 301 ? 2.959 3.349 14.814 1.00 31.64 301 TRP A O 1
ATOM 2379 N N . ALA A 1 302 ? 4.959 4.207 14.224 1.00 33.97 302 ALA A N 1
ATOM 2380 C CA . ALA A 1 302 ? 5.522 2.990 13.665 1.00 33.97 302 ALA A CA 1
ATOM 2381 C C . ALA A 1 302 ? 6.715 2.592 14.538 1.00 33.97 302 ALA A C 1
ATOM 2383 O O . ALA A 1 302 ? 7.738 3.277 14.559 1.00 33.97 302 ALA A O 1
ATOM 2384 N N . ARG A 1 303 ? 6.608 1.477 15.270 1.00 34.75 303 ARG A N 1
ATOM 2385 C CA . ARG A 1 303 ? 7.829 0.789 15.703 1.00 34.75 303 ARG A CA 1
ATOM 2386 C C . ARG A 1 303 ? 8.383 0.086 14.466 1.00 34.75 303 ARG A C 1
ATOM 2388 O O . ARG A 1 303 ? 7.612 -0.658 13.855 1.00 34.75 303 ARG A O 1
ATOM 2395 N N . PRO A 1 304 ? 9.671 0.239 14.106 1.00 31.91 304 PRO A N 1
ATOM 2396 C CA . PRO A 1 304 ? 10.287 -0.744 13.234 1.00 31.91 304 PRO A CA 1
ATOM 2397 C C . PRO A 1 304 ? 10.149 -2.092 13.944 1.00 31.91 304 PRO A C 1
ATOM 2399 O O . PRO A 1 304 ? 10.715 -2.306 15.020 1.00 31.91 304 PRO A O 1
ATOM 2402 N N . GLY A 1 305 ? 9.319 -2.975 13.384 1.00 32.00 305 GLY A N 1
ATOM 2403 C CA . GLY A 1 305 ? 9.327 -4.374 13.786 1.00 32.00 305 GLY A CA 1
ATOM 2404 C C . GLY A 1 305 ? 10.743 -4.918 13.589 1.00 32.00 305 GLY A C 1
ATOM 2405 O O . GLY A 1 305 ? 11.481 -4.383 12.752 1.00 32.00 305 GLY A O 1
ATOM 2406 N N . PRO A 1 306 ? 11.161 -5.951 14.339 1.00 30.44 306 PRO A N 1
ATOM 2407 C CA . PRO A 1 306 ? 12.397 -6.630 13.995 1.00 30.44 306 PRO A CA 1
ATOM 2408 C C . PRO A 1 306 ? 12.300 -7.034 12.523 1.00 30.44 306 PRO A C 1
ATOM 2410 O O . PRO A 1 306 ? 11.378 -7.756 12.138 1.00 30.44 306 PRO A O 1
ATOM 2413 N N . ALA A 1 307 ? 13.235 -6.547 11.700 1.00 32.19 307 ALA A N 1
ATOM 2414 C CA . ALA A 1 307 ? 13.448 -7.112 10.375 1.00 32.19 307 ALA A CA 1
ATOM 2415 C C . ALA A 1 307 ? 13.510 -8.635 10.541 1.00 32.19 307 ALA A C 1
ATOM 2417 O O . ALA A 1 307 ? 14.104 -9.096 11.523 1.00 32.19 307 ALA A O 1
ATOM 2418 N N . MET A 1 308 ? 12.859 -9.384 9.640 1.00 33.12 308 MET A N 1
ATOM 2419 C CA . MET A 1 308 ? 12.673 -10.838 9.735 1.00 33.12 308 MET A CA 1
ATOM 2420 C C . MET A 1 308 ? 14.012 -11.592 9.728 1.00 33.12 308 MET A C 1
ATOM 2422 O O . MET A 1 308 ? 14.422 -12.212 8.754 1.00 33.12 308 MET A O 1
ATOM 2426 N N . SER A 1 309 ? 14.689 -11.550 10.865 1.00 27.00 309 SER A N 1
ATOM 2427 C CA . SER A 1 309 ? 15.809 -12.384 11.237 1.00 27.00 309 SER A CA 1
ATOM 2428 C C . SER A 1 309 ? 15.240 -13.409 12.199 1.00 27.00 309 SER A C 1
ATOM 2430 O O . SER A 1 309 ? 15.000 -13.137 13.374 1.00 27.00 309 SER A O 1
ATOM 2432 N N . GLY A 1 310 ? 14.955 -14.594 11.667 1.00 29.47 310 GLY A N 1
ATOM 2433 C CA . GLY A 1 310 ? 14.572 -15.722 12.496 1.00 29.47 310 GLY A CA 1
ATOM 2434 C C . GLY A 1 310 ? 15.681 -16.004 13.506 1.00 29.47 310 GLY A C 1
ATOM 2435 O O . GLY A 1 310 ? 16.772 -16.440 13.131 1.00 29.47 310 GLY A O 1
ATOM 2436 N N . ARG A 1 311 ? 15.404 -15.737 14.781 1.00 24.59 311 ARG A N 1
ATOM 2437 C CA . ARG A 1 311 ? 16.067 -16.365 15.923 1.00 24.59 311 ARG A CA 1
ATOM 2438 C C . ARG A 1 311 ? 15.232 -16.144 17.175 1.00 24.59 311 ARG A C 1
ATOM 2440 O O . ARG A 1 311 ? 15.023 -15.010 17.595 1.00 24.59 311 ARG A O 1
ATOM 2447 N N . ASP A 1 312 ? 14.787 -17.249 17.761 1.00 27.67 312 ASP A N 1
ATOM 2448 C CA . ASP A 1 312 ? 14.279 -17.273 19.125 1.00 27.67 312 ASP A CA 1
ATOM 2449 C C . ASP A 1 312 ? 15.294 -16.637 20.079 1.00 27.67 312 ASP A C 1
ATOM 2451 O O . ASP A 1 312 ? 16.467 -17.020 20.103 1.00 27.67 312 ASP A O 1
ATOM 2455 N N . THR A 1 313 ? 14.815 -15.763 20.955 1.00 23.89 313 THR A N 1
ATOM 2456 C CA . THR A 1 313 ? 15.409 -15.600 22.283 1.00 23.89 313 THR A CA 1
ATOM 2457 C C . THR A 1 313 ? 14.346 -15.940 23.307 1.00 23.89 313 THR A C 1
ATOM 2459 O O . THR A 1 313 ? 13.337 -15.243 23.423 1.00 23.89 313 THR A O 1
ATOM 2462 N N . ARG A 1 314 ? 14.577 -17.048 24.022 1.00 20.12 314 ARG A N 1
ATOM 2463 C CA . ARG A 1 314 ? 13.784 -17.450 25.185 1.00 20.12 314 ARG A CA 1
ATOM 2464 C C . ARG A 1 314 ? 13.715 -16.318 26.205 1.00 20.12 314 ARG A C 1
ATOM 2466 O O . ARG A 1 314 ? 14.674 -15.571 26.379 1.00 20.12 314 ARG A O 1
ATOM 2473 N N . ILE A 1 315 ? 12.590 -16.290 26.903 1.00 22.23 315 ILE A N 1
ATOM 2474 C CA . ILE A 1 315 ? 12.408 -15.561 28.151 1.00 22.23 315 ILE A CA 1
ATOM 2475 C C . ILE A 1 315 ? 13.255 -16.239 29.238 1.00 22.23 315 ILE A C 1
ATOM 2477 O O . ILE A 1 315 ? 13.110 -17.444 29.453 1.00 22.23 315 ILE A O 1
ATOM 2481 N N . GLU A 1 316 ? 14.070 -15.441 29.924 1.00 24.09 316 GLU A N 1
ATOM 2482 C CA . GLU A 1 316 ? 14.162 -15.421 31.392 1.00 24.09 316 GLU A CA 1
ATOM 2483 C C . GLU A 1 316 ? 13.767 -14.008 31.855 1.00 24.09 316 GLU A C 1
ATOM 2485 O O . GLU A 1 316 ? 14.107 -13.047 31.123 1.00 24.09 316 GLU A O 1
#

Radius of gyration: 30.43 Å; Cα contacts (8 Å, |Δi|>4): 413; chains: 1; bounding box: 55×114×70 Å